Protein AF-A0A957X6B8-F1 (afdb_monomer_lite)

pLDDT: mean 87.84, std 12.79, range [28.84, 98.69]

Foldseek 3Di:
DPPPQAAADPVRCCCLCQQQVFDSVLCSQFRKHKDAQDDVQLVVVVVLQADSCQSVQQSRGMKIKTWFQFLVRPGTFIKIFGPQFDKDFPPVAADPVRGGDIDTCRMDGHPPDWQGKGWRPVLSVVQAPLQAAEEEEEDDSLQSSVVSQVHNYIYQPVHLQSQWGADPVRDIDGDPSNVSGDQADPPPLHGREYEYFYKLCCVPDPVSLVSLLVVLVVSVVVSHNYWYAHDFADPVNHIDGNSNCVSVVHHPVVSVVSTPQAPSRQVSNQHPPGDRPPDDLVNLVVVCVVVVWDWAAEPPPRFIDIPNHGDDPVNLVVSCVVCVSSRNNVSVVSVVSSSVVRVVRYDYVVVVVVVPDDDPPDDVVVVVVVVVD

Sequence (373 aa):
MQKSEPALTDRHLQMLRDESAITSEVIAARGYHSLHVGNGTIEALTNLGFDHKQALGVARGDVLVIPICPPDGSSSAIMMRPDIPRKLEKKGKMLADGTFAQQVLKYEQPKGAANRLDVNPQCRADLADPAVDLWITEGIKKGDALVSAGLCTVALPGGVYGYLGANGKGASTVTADLDYIAWKSKTDGTRRRVFIVFDSDVMTKEPVKQALRRLSAILTNRGAYVVPVVLPSTPYGGKQGVDDFLAAGGTVVQLQQLAATSELSLTVLAGPAGNTRRLKTEDYIQTLAGMGYTFRMNDLDDTVECNGEPLTDATVARIKSHLRDHGIDTVNIAEDAWTAYASVNRYHPIRDYLRYLAWDGENHLGRLLGFFE

Secondary structure (DSSP, 8-state):
---PPP---HHHHHHHHTTT---HHHHHHHT-EEEPSSHHHHHHHHHTT--HHHHHHHTTS-EEEEEE--TT-PSPEEEEEESS-EEEEEEEEE-TTSPEEEEEESSB--TTPPP--EE-GGGTGGGG-TTS-EEEEESHHHHHHHHHTT--EEEETTGGGTTEEE-TTS-EEE-GGGGGS--B-TTT-PBPEEEEEE-GGGGT-HHHHHHHHHHHHHHHHTT-EEEEEEPPPPTTS----HHHHHHTT--HHHHHHTBT-SHHHHHHHH-SS----PPPHHHHHHHHHHTT--EEEETTT--EEETTEE--HHHHHHHHHHHHHTT---HHHHHHHHHHHHHHSEE-HHHHHHHHSPP-S--HHHHHHTT--

Structure (mmCIF, N/CA/C/O backbone):
data_AF-A0A957X6B8-F1
#
_entry.id   AF-A0A957X6B8-F1
#
loop_
_atom_site.group_PDB
_atom_site.id
_atom_site.type_symbol
_atom_site.label_atom_id
_atom_site.label_alt_id
_atom_site.label_comp_id
_atom_site.label_asym_id
_atom_site.label_entity_id
_atom_site.label_seq_id
_atom_site.pdbx_PDB_ins_code
_atom_site.Cartn_x
_atom_site.Cartn_y
_atom_site.Cartn_z
_atom_site.occupancy
_atom_site.B_iso_or_equiv
_atom_site.auth_seq_id
_atom_site.auth_comp_id
_atom_site.auth_asym_id
_atom_site.auth_atom_id
_atom_site.pdbx_PDB_model_num
ATOM 1 N N . MET A 1 1 ? -15.019 -16.331 -25.717 1.00 34.91 1 MET A N 1
ATOM 2 C CA . MET A 1 1 ? -13.610 -16.210 -26.151 1.00 34.91 1 MET A CA 1
ATOM 3 C C . MET A 1 1 ? -12.735 -16.528 -24.952 1.00 34.91 1 MET A C 1
ATOM 5 O O . MET A 1 1 ? -12.805 -15.792 -23.977 1.00 34.91 1 MET A O 1
ATOM 9 N N . GLN A 1 2 ? -11.991 -17.636 -24.980 1.00 28.84 2 GLN A N 1
ATOM 10 C CA . GLN A 1 2 ? -10.930 -17.892 -24.001 1.00 28.84 2 GLN A CA 1
ATOM 11 C C . GLN A 1 2 ? -9.914 -16.750 -24.126 1.00 28.84 2 GLN A C 1
ATOM 13 O O . GLN A 1 2 ? -9.295 -16.602 -25.178 1.00 28.84 2 GLN A O 1
ATOM 18 N N . LYS A 1 3 ? -9.799 -15.894 -23.104 1.00 36.75 3 LYS A N 1
ATOM 19 C CA . LYS A 1 3 ? -8.653 -14.986 -22.992 1.00 36.75 3 LYS A CA 1
ATOM 20 C C . LYS A 1 3 ? -7.428 -15.889 -22.855 1.00 36.75 3 LYS A C 1
ATOM 22 O O . LYS A 1 3 ? -7.365 -16.652 -21.896 1.00 36.75 3 LYS A O 1
ATOM 27 N N . SER A 1 4 ? -6.531 -15.864 -23.839 1.00 41.88 4 SER A N 1
ATOM 28 C CA . SER A 1 4 ? -5.239 -16.546 -23.752 1.00 41.88 4 SER A CA 1
ATOM 29 C C . SER A 1 4 ? -4.560 -16.134 -22.450 1.00 41.88 4 SER A C 1
ATOM 31 O O . SER A 1 4 ? -4.547 -14.939 -22.138 1.00 41.88 4 SER A O 1
ATOM 33 N N . GLU A 1 5 ? -4.032 -17.097 -21.698 1.00 45.59 5 GLU A N 1
ATOM 34 C CA . GLU A 1 5 ? -3.235 -16.790 -20.513 1.00 45.59 5 GLU A CA 1
ATOM 35 C C . GLU A 1 5 ? -2.142 -15.774 -20.877 1.00 45.59 5 GLU A C 1
ATOM 37 O O . GLU A 1 5 ? -1.557 -15.857 -21.966 1.00 45.59 5 GLU A O 1
ATOM 42 N N . PRO A 1 6 ? -1.892 -14.773 -20.019 1.00 56.41 6 PRO A N 1
ATOM 43 C CA . PRO A 1 6 ? -0.802 -13.852 -20.258 1.00 56.41 6 PRO A CA 1
ATOM 44 C C . PRO A 1 6 ? 0.513 -14.632 -20.317 1.00 56.41 6 PRO A C 1
ATOM 46 O O . PRO A 1 6 ? 0.764 -15.474 -19.459 1.00 56.41 6 PRO A O 1
ATOM 49 N N . ALA A 1 7 ? 1.359 -14.336 -21.306 1.00 84.69 7 ALA A N 1
ATOM 50 C CA . ALA A 1 7 ? 2.683 -14.939 -21.438 1.00 84.69 7 ALA A CA 1
ATOM 51 C C . ALA A 1 7 ? 3.593 -14.463 -20.290 1.00 84.69 7 ALA A C 1
ATOM 53 O O . ALA A 1 7 ? 4.354 -13.503 -20.421 1.00 84.69 7 ALA A O 1
ATOM 54 N N . LEU A 1 8 ? 3.441 -15.072 -19.116 1.00 95.75 8 LEU A N 1
ATOM 55 C CA . LEU A 1 8 ? 4.296 -14.882 -17.956 1.00 95.75 8 LEU A CA 1
ATOM 56 C C . LEU A 1 8 ? 5.383 -15.952 -17.946 1.00 95.75 8 LEU A C 1
ATOM 58 O O . LEU A 1 8 ? 5.126 -17.107 -18.267 1.00 95.75 8 LEU A O 1
ATOM 62 N N . THR A 1 9 ? 6.596 -15.573 -17.556 1.00 95.81 9 THR A N 1
ATOM 63 C CA . THR A 1 9 ? 7.635 -16.553 -17.228 1.00 95.81 9 THR A CA 1
ATOM 64 C C . THR A 1 9 ? 7.288 -17.235 -15.908 1.00 95.81 9 THR A C 1
ATOM 66 O O . THR A 1 9 ? 6.640 -16.623 -15.053 1.00 95.81 9 THR A O 1
ATOM 69 N N . ASP A 1 10 ? 7.778 -18.457 -15.689 1.00 95.62 10 ASP A N 1
ATOM 70 C CA . ASP A 1 10 ? 7.574 -19.178 -14.422 1.00 95.62 10 ASP A CA 1
ATOM 71 C C . ASP A 1 10 ? 8.017 -18.342 -13.217 1.00 95.62 10 ASP A C 1
ATOM 73 O O . ASP A 1 10 ? 7.324 -18.259 -12.204 1.00 95.62 10 ASP A O 1
ATOM 77 N N . ARG A 1 11 ? 9.142 -17.632 -13.364 1.00 96.19 11 ARG A N 1
ATOM 78 C CA . ARG A 1 11 ? 9.670 -16.728 -12.342 1.00 96.19 11 ARG A CA 1
ATOM 79 C C . ARG A 1 11 ? 8.717 -15.573 -12.040 1.00 96.19 11 ARG A C 1
ATOM 81 O O . ARG A 1 11 ? 8.499 -15.248 -10.875 1.00 96.19 11 ARG A O 1
ATOM 88 N N . HIS A 1 12 ? 8.169 -14.916 -13.061 1.00 97.75 12 HIS A N 1
ATOM 89 C CA . HIS A 1 12 ? 7.232 -13.816 -12.846 1.00 97.75 12 HIS A CA 1
ATOM 90 C C . HIS A 1 12 ? 5.897 -14.307 -12.285 1.00 97.75 12 HIS A C 1
ATOM 92 O O . HIS A 1 12 ? 5.318 -13.629 -11.437 1.00 97.75 12 HIS A O 1
ATOM 98 N N . LEU A 1 13 ? 5.431 -15.487 -12.701 1.00 97.06 13 LEU A N 1
ATOM 99 C CA . LEU A 1 13 ? 4.23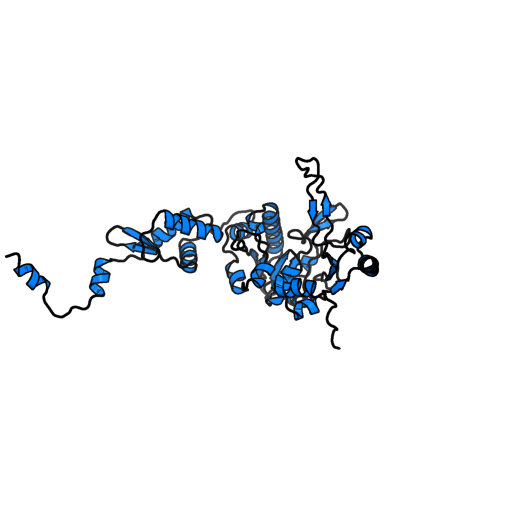2 -16.100 -12.144 1.00 97.06 13 LEU A CA 1
ATOM 100 C C . LEU A 1 13 ? 4.423 -16.443 -10.660 1.00 97.06 13 LEU A C 1
ATOM 102 O O . LEU A 1 13 ? 3.591 -16.049 -9.847 1.00 97.06 13 LEU A O 1
ATOM 106 N N . GLN A 1 14 ? 5.542 -17.073 -10.293 1.00 96.88 14 GLN A N 1
ATOM 107 C CA . GLN A 1 14 ? 5.913 -17.341 -8.899 1.00 96.88 14 GLN A CA 1
ATOM 108 C C . GLN A 1 14 ? 5.988 -16.044 -8.077 1.00 96.88 14 GLN A C 1
ATOM 110 O O . GLN A 1 14 ? 5.420 -15.952 -6.991 1.00 96.88 14 GLN A O 1
ATOM 115 N N . MET A 1 15 ? 6.619 -15.001 -8.624 1.00 96.94 15 MET A N 1
ATOM 116 C CA . MET A 1 15 ? 6.743 -13.693 -7.973 1.00 96.94 15 MET A CA 1
ATOM 117 C C . MET A 1 15 ? 5.387 -13.017 -7.701 1.00 96.94 15 MET A C 1
ATOM 119 O O . MET A 1 15 ? 5.260 -12.240 -6.750 1.00 96.94 15 MET A O 1
ATOM 123 N N . LEU A 1 16 ? 4.395 -13.213 -8.572 1.00 98.06 16 LEU A N 1
ATOM 124 C CA . LEU A 1 16 ? 3.058 -12.639 -8.407 1.00 98.06 16 LEU A CA 1
ATOM 125 C C . LEU A 1 16 ? 2.205 -13.501 -7.472 1.00 98.06 16 LEU A C 1
ATOM 127 O O . LEU A 1 16 ? 1.645 -12.984 -6.507 1.00 98.06 16 LEU A O 1
ATOM 131 N N . ARG A 1 17 ? 2.134 -14.804 -7.742 1.00 96.56 17 ARG A N 1
ATOM 132 C CA . ARG A 1 17 ? 1.230 -15.727 -7.056 1.00 96.56 17 ARG A CA 1
ATOM 133 C C . ARG A 1 17 ? 1.739 -16.125 -5.678 1.00 96.56 17 ARG A C 1
ATOM 135 O O . ARG A 1 17 ? 1.028 -15.959 -4.694 1.00 96.56 17 ARG A O 1
ATOM 142 N N . ASP A 1 18 ? 2.975 -16.604 -5.611 1.00 93.88 18 ASP A N 1
ATOM 143 C CA . ASP A 1 18 ? 3.503 -17.277 -4.424 1.00 93.88 18 ASP A CA 1
ATOM 144 C C . ASP A 1 18 ? 4.175 -16.268 -3.479 1.00 93.88 18 ASP A C 1
ATOM 146 O O . ASP A 1 18 ? 3.946 -16.289 -2.275 1.00 93.88 18 ASP A O 1
ATOM 150 N N . GLU A 1 19 ? 4.957 -15.327 -4.022 1.00 94.50 19 GLU A N 1
ATOM 151 C CA . GLU A 1 19 ? 5.662 -14.314 -3.216 1.00 94.50 19 GLU A CA 1
ATOM 152 C C . GLU A 1 19 ? 4.800 -13.094 -2.856 1.00 94.50 19 GLU A C 1
ATOM 154 O O . GLU A 1 19 ? 5.227 -12.240 -2.083 1.00 94.50 19 GLU A O 1
ATOM 159 N N . SER A 1 20 ? 3.628 -12.918 -3.469 1.00 95.69 20 SER A N 1
ATOM 160 C CA . SER A 1 20 ? 2.796 -11.723 -3.245 1.00 95.69 20 SER A CA 1
ATOM 161 C C . SER A 1 20 ? 1.308 -12.004 -3.107 1.00 95.69 20 SER A C 1
ATOM 163 O O . SER A 1 20 ? 0.527 -11.058 -3.092 1.00 95.69 20 SER A O 1
ATOM 165 N N . ALA A 1 21 ? 0.922 -13.276 -2.978 1.00 97.06 21 ALA A N 1
ATOM 166 C CA . ALA A 1 21 ? -0.457 -13.696 -2.744 1.00 97.06 21 ALA A CA 1
ATOM 167 C C . ALA A 1 21 ? -1.469 -13.146 -3.770 1.00 97.06 21 ALA A C 1
ATOM 169 O O . ALA A 1 21 ? -2.611 -12.845 -3.423 1.00 97.06 21 ALA A O 1
ATOM 170 N N . ILE A 1 22 ? -1.064 -13.000 -5.038 1.00 98.44 22 ILE A N 1
ATOM 171 C CA . ILE A 1 22 ? -1.956 -12.526 -6.100 1.00 98.44 22 ILE A CA 1
ATOM 172 C C . ILE A 1 22 ? -2.598 -13.725 -6.804 1.00 98.44 22 ILE A C 1
ATOM 174 O O . ILE A 1 22 ? -1.916 -14.574 -7.375 1.00 98.44 22 ILE A O 1
ATOM 178 N N . THR A 1 23 ? -3.925 -13.785 -6.787 1.00 97.94 23 THR A N 1
ATOM 179 C CA . THR A 1 23 ? -4.706 -14.846 -7.441 1.00 97.94 23 THR A CA 1
ATOM 180 C C . THR A 1 23 ? -4.584 -14.791 -8.964 1.00 97.94 23 THR A C 1
ATOM 182 O O . THR A 1 23 ? -4.390 -13.726 -9.558 1.00 97.94 23 THR A O 1
ATOM 185 N N . SER A 1 24 ? -4.737 -15.941 -9.624 1.00 96.69 24 SER A N 1
ATOM 186 C CA . SER A 1 24 ? -4.676 -16.041 -11.087 1.00 96.69 24 SER A CA 1
ATOM 187 C C . SER A 1 24 ? -5.717 -15.153 -11.776 1.00 96.69 24 SER A C 1
ATOM 189 O O . SER A 1 24 ? -5.440 -14.563 -12.820 1.00 96.69 24 SER A O 1
ATOM 191 N N . GLU A 1 25 ? -6.897 -15.003 -11.174 1.00 96.94 25 GLU A N 1
ATOM 192 C CA . GLU A 1 25 ? -7.984 -14.162 -11.668 1.00 96.94 25 GLU A CA 1
ATOM 193 C C . GLU A 1 25 ? -7.583 -12.685 -11.681 1.00 96.94 25 GLU A C 1
ATOM 195 O O . GLU A 1 25 ? -7.815 -11.993 -12.674 1.00 96.94 25 GLU A O 1
ATOM 200 N N . VAL A 1 26 ? -6.942 -12.206 -10.610 1.00 98.00 26 VAL A N 1
ATOM 201 C CA . VAL A 1 26 ? -6.445 -10.827 -10.502 1.00 98.00 26 VAL A CA 1
ATOM 202 C C . VAL A 1 26 ? -5.283 -10.588 -11.464 1.00 98.00 26 VAL A C 1
ATOM 204 O O . VAL A 1 26 ? -5.259 -9.557 -12.146 1.00 98.00 26 VAL A O 1
ATOM 207 N N . ILE A 1 27 ? -4.365 -11.556 -11.589 1.00 97.50 27 ILE A N 1
ATOM 208 C CA . ILE A 1 27 ? -3.248 -11.501 -12.544 1.00 97.50 27 ILE A CA 1
ATOM 209 C C . ILE A 1 27 ? -3.779 -11.350 -13.978 1.00 97.50 27 ILE A C 1
ATOM 211 O O . ILE A 1 27 ? -3.361 -10.448 -14.716 1.00 97.50 27 ILE A O 1
ATOM 215 N N . ALA A 1 28 ? -4.729 -12.206 -14.362 1.00 95.19 28 ALA A N 1
ATOM 216 C CA . ALA A 1 28 ? -5.334 -12.207 -15.689 1.00 95.19 28 ALA A CA 1
ATOM 217 C C . ALA A 1 28 ? -6.191 -10.958 -15.943 1.00 95.19 28 ALA A C 1
ATOM 219 O O . ALA A 1 28 ? -6.175 -10.415 -17.050 1.00 95.19 28 ALA A O 1
ATOM 220 N N . ALA A 1 29 ? -6.928 -10.480 -14.935 1.00 94.81 29 ALA A N 1
ATOM 221 C CA . ALA A 1 29 ? -7.745 -9.276 -15.047 1.00 94.81 29 ALA A CA 1
ATOM 222 C C . ALA A 1 29 ? -6.895 -8.026 -15.303 1.00 94.81 29 ALA A C 1
ATOM 224 O O . ALA A 1 29 ? -7.284 -7.196 -16.126 1.00 94.81 29 ALA A O 1
ATOM 225 N N . ARG A 1 30 ? -5.732 -7.908 -14.648 1.00 94.75 30 ARG A N 1
ATOM 226 C CA . ARG A 1 30 ? -4.806 -6.789 -14.862 1.00 94.75 30 ARG A CA 1
ATOM 227 C C . ARG A 1 30 ? -4.083 -6.853 -16.205 1.00 94.75 30 ARG A C 1
ATOM 229 O O . ARG A 1 30 ? -3.831 -5.810 -16.803 1.00 94.75 30 ARG A O 1
ATOM 236 N N . GLY A 1 31 ? -3.727 -8.051 -16.666 1.00 94.81 31 GLY A N 1
ATOM 237 C CA . GLY A 1 31 ? -2.948 -8.230 -17.894 1.00 94.81 31 GLY A CA 1
ATOM 238 C C . GLY A 1 31 ? -1.435 -8.089 -17.692 1.00 94.81 31 GLY A C 1
ATOM 239 O O . GLY A 1 31 ? -0.737 -7.559 -18.562 1.00 94.81 31 GLY A O 1
ATOM 240 N N . TYR A 1 32 ? -0.920 -8.554 -16.549 1.00 96.31 32 TYR A N 1
ATOM 241 C CA . TYR A 1 32 ? 0.522 -8.756 -16.374 1.00 96.31 32 TYR A CA 1
ATOM 242 C C . TYR A 1 32 ? 1.080 -9.624 -17.498 1.00 96.31 32 TYR A C 1
ATOM 244 O O . TYR A 1 32 ? 0.471 -10.628 -17.837 1.00 96.31 32 TYR A O 1
ATOM 252 N N . HIS A 1 33 ? 2.245 -9.294 -18.044 1.00 96.19 33 HIS A N 1
ATOM 253 C CA . HIS A 1 33 ? 2.913 -10.145 -19.032 1.00 96.19 33 HIS A CA 1
ATOM 254 C C . HIS A 1 33 ? 4.427 -9.965 -18.978 1.00 96.19 33 HIS A C 1
ATOM 256 O O . HIS A 1 33 ? 4.929 -8.984 -18.430 1.00 96.19 33 HIS A O 1
ATOM 262 N N . SER A 1 34 ? 5.163 -10.926 -19.528 1.00 96.88 34 SER A N 1
ATOM 263 C CA . SER A 1 34 ? 6.623 -10.885 -19.598 1.00 96.88 34 SER A CA 1
ATOM 264 C C . SER A 1 34 ? 7.090 -10.523 -20.997 1.00 96.88 34 SER A C 1
ATOM 266 O O . SER A 1 34 ? 6.543 -10.994 -21.991 1.00 96.88 34 SER A O 1
ATOM 268 N N . LEU A 1 35 ? 8.150 -9.728 -21.068 1.00 95.81 35 LEU A N 1
ATOM 269 C CA . LEU A 1 35 ? 8.993 -9.623 -22.250 1.00 95.81 35 LEU A CA 1
ATOM 270 C C . LEU A 1 35 ? 10.246 -10.461 -22.004 1.00 95.81 35 LEU A C 1
ATOM 272 O O . LEU A 1 35 ? 10.941 -10.241 -21.010 1.00 95.81 35 LEU A O 1
ATOM 276 N N . HIS A 1 36 ? 10.514 -11.422 -22.884 1.00 93.00 36 HIS A N 1
ATOM 277 C CA . HIS A 1 36 ? 11.693 -12.277 -22.780 1.00 93.00 36 HIS A CA 1
ATOM 278 C C . HIS A 1 36 ? 12.962 -11.549 -23.219 1.00 93.00 36 HIS A C 1
ATOM 280 O O . HIS A 1 36 ? 12.950 -10.753 -24.159 1.00 93.00 36 HIS A O 1
ATOM 286 N N . VAL A 1 37 ? 14.083 -11.854 -22.574 1.00 89.81 37 VAL A N 1
ATOM 287 C CA . VAL A 1 37 ? 15.404 -11.354 -22.955 1.00 89.81 37 VAL A CA 1
ATOM 288 C C . VAL A 1 37 ? 15.669 -11.564 -24.454 1.00 89.81 37 VAL A C 1
ATOM 290 O O . VAL A 1 37 ? 15.467 -12.648 -25.000 1.00 89.81 37 VAL A O 1
ATOM 293 N N . GLY A 1 38 ? 16.119 -10.510 -25.140 1.00 78.25 38 GLY A N 1
ATOM 294 C CA . GLY A 1 38 ? 16.405 -10.555 -26.575 1.00 78.25 38 GLY A CA 1
ATOM 295 C C . GLY A 1 38 ? 16.151 -9.235 -27.299 1.00 78.25 38 GLY A C 1
ATOM 296 O O . GLY A 1 38 ? 15.641 -8.269 -26.729 1.00 78.25 38 GLY A O 1
ATOM 297 N N . ASN A 1 39 ? 16.496 -9.201 -28.589 1.00 66.00 39 ASN A N 1
ATOM 298 C CA . ASN A 1 39 ? 16.471 -7.978 -29.401 1.00 66.00 39 ASN A CA 1
ATOM 299 C C . ASN A 1 39 ? 15.072 -7.340 -29.503 1.00 66.00 39 ASN A C 1
ATOM 301 O O . ASN A 1 39 ? 14.966 -6.116 -29.518 1.00 66.00 39 ASN A O 1
ATOM 305 N N . GLY A 1 40 ? 14.004 -8.147 -29.492 1.00 87.31 40 GLY A N 1
ATOM 306 C CA . GLY A 1 40 ? 12.623 -7.650 -29.539 1.00 87.31 40 GLY A CA 1
ATOM 307 C C . GLY A 1 40 ? 12.179 -6.888 -28.284 1.00 87.31 40 GLY A C 1
ATOM 308 O O . GLY A 1 40 ? 11.242 -6.099 -28.353 1.00 87.31 40 GLY A O 1
ATOM 309 N N . THR A 1 41 ? 12.864 -7.053 -27.145 1.00 92.38 41 THR A N 1
ATOM 310 C CA . THR A 1 41 ? 12.478 -6.390 -25.886 1.00 92.38 41 THR A CA 1
ATOM 311 C C . THR A 1 41 ? 12.724 -4.887 -25.915 1.00 92.38 41 THR A C 1
ATOM 313 O O . THR A 1 41 ? 11.932 -4.127 -25.359 1.00 92.38 41 THR A O 1
ATOM 316 N N . ILE A 1 42 ? 13.776 -4.426 -26.598 1.00 95.06 42 ILE A N 1
ATOM 317 C CA . ILE A 1 42 ? 14.054 -2.986 -26.712 1.00 95.06 42 ILE A CA 1
ATOM 318 C C . ILE A 1 42 ? 12.950 -2.294 -27.517 1.00 95.06 42 ILE A C 1
ATOM 320 O O . ILE A 1 42 ? 12.435 -1.256 -27.098 1.00 95.06 42 ILE A O 1
ATOM 324 N N . GLU A 1 43 ? 12.575 -2.886 -28.651 1.00 95.12 43 GLU A N 1
ATOM 325 C CA . GLU A 1 43 ? 11.499 -2.395 -29.511 1.00 95.12 43 GLU A CA 1
ATOM 326 C C . GLU A 1 43 ? 10.149 -2.436 -28.786 1.00 95.12 43 GLU A C 1
ATOM 328 O O . GLU A 1 43 ? 9.452 -1.425 -28.739 1.00 95.12 43 GLU A O 1
ATOM 333 N N . ALA A 1 44 ? 9.819 -3.553 -28.129 1.00 95.06 44 ALA A N 1
ATOM 334 C CA . ALA A 1 44 ? 8.584 -3.691 -27.360 1.00 95.06 44 ALA A CA 1
ATOM 335 C C . ALA A 1 44 ? 8.464 -2.630 -26.253 1.00 95.06 44 ALA A C 1
ATOM 337 O O . ALA A 1 44 ? 7.433 -1.969 -26.143 1.00 95.06 44 ALA A O 1
ATOM 338 N N . LEU A 1 45 ? 9.523 -2.399 -25.469 1.00 95.62 45 LEU A N 1
ATOM 339 C CA . LEU A 1 45 ? 9.524 -1.359 -24.435 1.00 95.62 45 LEU A CA 1
ATOM 340 C C . LEU A 1 45 ? 9.438 0.053 -25.031 1.00 95.62 45 LEU A C 1
ATOM 342 O O . LEU A 1 45 ? 8.761 0.914 -24.473 1.00 95.62 45 LEU A O 1
ATOM 346 N N . THR A 1 46 ? 10.074 0.292 -26.178 1.00 95.06 46 THR A N 1
ATOM 347 C CA . THR A 1 46 ? 9.998 1.587 -26.868 1.00 95.06 46 THR A CA 1
ATOM 348 C C . THR A 1 46 ? 8.582 1.854 -27.390 1.00 95.06 46 THR A C 1
ATOM 350 O O . THR A 1 46 ? 8.064 2.955 -27.214 1.00 95.06 46 THR A O 1
ATOM 353 N N . ASN A 1 47 ? 7.903 0.835 -27.930 1.00 94.50 47 ASN A N 1
ATOM 354 C CA . ASN A 1 47 ? 6.495 0.909 -28.341 1.00 94.50 47 ASN A CA 1
ATOM 355 C C . ASN A 1 47 ? 5.545 1.137 -27.152 1.00 94.50 47 ASN A C 1
ATOM 357 O O . ASN A 1 47 ? 4.492 1.749 -27.309 1.00 94.50 47 ASN A O 1
ATOM 361 N N . LEU A 1 48 ? 5.939 0.702 -25.951 1.00 94.19 48 LEU A N 1
ATOM 362 C CA . LEU A 1 48 ? 5.251 0.993 -24.687 1.00 94.19 48 LEU A CA 1
ATOM 363 C C . LEU A 1 48 ? 5.594 2.384 -24.107 1.00 94.19 48 LEU A C 1
ATOM 365 O O . LEU A 1 48 ? 5.111 2.742 -23.033 1.00 94.19 48 LEU A O 1
ATOM 369 N N . GLY A 1 49 ? 6.413 3.179 -24.801 1.00 95.12 49 GLY A N 1
ATOM 370 C CA . GLY A 1 49 ? 6.737 4.563 -24.448 1.00 95.12 49 GLY A CA 1
ATOM 371 C C . GLY A 1 49 ? 7.975 4.743 -23.567 1.00 95.12 49 GLY A C 1
ATOM 372 O O . GLY A 1 49 ? 8.298 5.876 -23.207 1.00 95.12 49 GLY A O 1
ATOM 373 N N . PHE A 1 50 ? 8.694 3.674 -23.214 1.00 96.19 50 PHE A N 1
ATOM 374 C CA . PHE A 1 50 ? 9.968 3.805 -22.505 1.00 96.19 50 PHE A CA 1
ATOM 375 C C . PHE A 1 50 ? 11.034 4.413 -23.419 1.00 96.19 50 PHE A C 1
ATOM 377 O O . PHE A 1 50 ? 11.122 4.077 -24.599 1.00 96.19 50 PHE A O 1
ATOM 384 N N . ASP A 1 51 ? 11.888 5.287 -22.876 1.00 95.38 51 ASP A N 1
ATOM 385 C CA . ASP A 1 51 ? 12.996 5.810 -23.674 1.00 95.38 51 ASP A CA 1
ATOM 386 C C . ASP A 1 51 ? 14.027 4.705 -23.984 1.00 95.38 51 ASP A C 1
ATOM 388 O O . ASP A 1 51 ? 14.164 3.717 -23.254 1.00 95.38 51 ASP A O 1
ATOM 392 N N . HIS A 1 52 ? 14.798 4.880 -25.061 1.00 94.62 52 HIS A N 1
ATOM 393 C CA . HIS A 1 52 ? 15.779 3.882 -25.500 1.00 94.62 52 HIS A CA 1
ATOM 394 C C . HIS A 1 52 ? 16.796 3.515 -24.401 1.00 94.62 52 HIS A C 1
ATOM 396 O O . HIS A 1 52 ? 17.262 2.380 -24.330 1.00 94.62 52 HIS A O 1
ATOM 402 N N . LYS A 1 53 ? 17.141 4.447 -23.500 1.00 94.25 53 LYS A N 1
ATOM 403 C CA . LYS A 1 53 ? 18.086 4.202 -22.398 1.00 94.25 53 LYS A CA 1
ATOM 404 C C . LYS A 1 53 ? 17.451 3.375 -21.274 1.00 94.25 53 LYS A C 1
ATOM 406 O O . LYS A 1 53 ? 18.159 2.620 -20.601 1.00 94.25 53 LYS A O 1
ATOM 411 N N . GLN A 1 54 ? 16.153 3.532 -21.024 1.00 95.38 54 GLN A N 1
ATOM 412 C CA . GLN A 1 54 ? 15.383 2.659 -20.142 1.00 95.38 54 GLN A CA 1
ATOM 413 C C . GLN A 1 54 ? 15.339 1.251 -20.729 1.00 95.38 54 GLN A C 1
ATOM 415 O O . GLN A 1 54 ? 15.806 0.326 -20.068 1.00 95.38 54 GLN A O 1
ATOM 420 N N . ALA A 1 55 ? 14.896 1.123 -21.983 1.00 95.19 55 ALA A N 1
ATOM 421 C CA . ALA A 1 55 ? 14.739 -0.151 -22.676 1.00 95.19 55 ALA A CA 1
ATOM 422 C C . ALA A 1 55 ? 16.061 -0.936 -22.786 1.00 95.19 55 ALA A C 1
ATOM 424 O O . ALA A 1 55 ? 16.166 -2.062 -22.296 1.00 95.19 55 ALA A O 1
ATOM 425 N N . LEU A 1 56 ? 17.117 -0.314 -23.323 1.00 94.38 56 LEU A N 1
ATOM 426 C CA . LEU A 1 56 ? 18.445 -0.929 -23.441 1.00 94.38 56 LEU A CA 1
ATOM 427 C C . LEU A 1 56 ? 19.008 -1.354 -22.078 1.00 94.38 56 LEU A C 1
ATOM 429 O O . LEU A 1 56 ? 19.643 -2.398 -21.950 1.00 94.38 56 LEU A O 1
ATOM 433 N N . GLY A 1 57 ? 18.782 -0.545 -21.040 1.00 93.94 57 GLY A N 1
ATOM 434 C CA . GLY A 1 57 ? 19.348 -0.787 -19.718 1.00 93.94 57 GLY A CA 1
ATOM 435 C C . GLY A 1 57 ? 18.764 -2.000 -18.991 1.00 93.94 57 GLY A C 1
ATOM 436 O O . GLY A 1 57 ? 19.386 -2.450 -18.024 1.00 93.94 57 GLY A O 1
ATOM 437 N N . VAL A 1 58 ? 17.613 -2.515 -19.437 1.00 94.69 58 VAL A N 1
ATOM 438 C CA . VAL A 1 58 ? 16.918 -3.657 -18.824 1.00 94.69 58 VAL A CA 1
ATOM 439 C C . VAL A 1 58 ? 16.847 -4.897 -19.714 1.00 94.69 58 VAL A C 1
ATOM 441 O O . VAL A 1 58 ? 16.685 -5.988 -19.181 1.00 94.69 58 VAL A O 1
ATOM 444 N N . ALA A 1 59 ? 17.064 -4.768 -21.027 1.00 91.69 59 ALA A N 1
ATOM 445 C CA . ALA A 1 59 ? 16.924 -5.844 -22.020 1.00 91.69 59 ALA A CA 1
ATOM 446 C C . ALA A 1 59 ? 17.924 -7.019 -21.895 1.00 91.69 59 ALA A C 1
ATOM 448 O O . ALA A 1 59 ? 17.983 -7.877 -22.769 1.00 91.69 59 ALA A O 1
ATOM 449 N N . ARG A 1 60 ? 18.718 -7.068 -20.817 1.00 92.75 60 ARG A N 1
ATOM 450 C CA . ARG A 1 60 ? 19.643 -8.165 -20.474 1.00 92.75 60 ARG A CA 1
ATOM 451 C C . ARG A 1 60 ? 19.001 -9.279 -19.635 1.00 92.75 60 ARG A C 1
ATOM 453 O O . ARG A 1 60 ? 19.681 -10.233 -19.277 1.00 92.75 60 ARG A O 1
ATOM 460 N N . GLY A 1 61 ? 17.735 -9.126 -19.270 1.00 94.44 61 GLY A N 1
ATOM 461 C CA . GLY A 1 61 ? 16.934 -10.131 -18.584 1.00 94.44 61 GLY A CA 1
ATOM 462 C C . GLY A 1 61 ? 15.462 -9.938 -18.920 1.00 94.44 61 GLY A C 1
ATOM 463 O O . GLY A 1 61 ? 15.105 -8.965 -19.591 1.00 94.44 61 GLY A O 1
ATOM 464 N N . ASP A 1 62 ? 14.629 -10.855 -18.446 1.00 96.75 62 ASP A N 1
ATOM 465 C CA . ASP A 1 62 ? 13.190 -10.764 -18.652 1.00 96.75 62 ASP A CA 1
ATOM 466 C C . ASP A 1 62 ? 12.617 -9.540 -17.925 1.00 96.75 62 ASP A C 1
ATOM 468 O O . ASP A 1 62 ? 13.144 -9.066 -16.910 1.00 96.75 62 ASP A O 1
ATOM 472 N N . VAL A 1 63 ? 11.538 -8.989 -18.473 1.00 97.62 63 VAL A N 1
ATOM 473 C CA . VAL A 1 63 ? 10.895 -7.787 -17.943 1.00 97.62 63 VAL A CA 1
ATOM 474 C C . VAL A 1 63 ? 9.426 -8.063 -17.697 1.00 97.62 63 VAL A C 1
ATOM 476 O O . VAL A 1 63 ? 8.677 -8.328 -18.633 1.00 97.62 63 VAL A O 1
ATOM 479 N N . LEU A 1 64 ? 9.002 -7.965 -16.439 1.00 98.00 64 LEU A N 1
ATOM 480 C CA . LEU A 1 64 ? 7.588 -7.966 -16.096 1.00 98.00 64 LEU A CA 1
ATOM 481 C C . LEU A 1 64 ? 6.991 -6.609 -16.462 1.00 98.00 64 LEU A C 1
ATOM 483 O O . LEU A 1 64 ? 7.410 -5.569 -15.945 1.00 98.00 64 LEU A O 1
ATOM 487 N N . VAL A 1 65 ? 5.992 -6.625 -17.332 1.00 97.38 65 VAL A N 1
ATOM 488 C CA . VAL A 1 65 ? 5.218 -5.458 -17.736 1.00 97.38 65 VAL A CA 1
ATOM 489 C C . VAL A 1 65 ? 3.907 -5.441 -16.959 1.00 97.38 65 VAL A C 1
ATOM 491 O O . VAL A 1 65 ? 3.191 -6.439 -16.867 1.00 97.38 65 VAL A O 1
ATOM 494 N N . ILE A 1 66 ? 3.618 -4.286 -16.366 1.00 97.19 66 ILE A N 1
ATOM 495 C CA . ILE A 1 66 ? 2.524 -4.075 -15.427 1.00 97.19 66 ILE A CA 1
ATOM 496 C C . ILE A 1 66 ? 1.661 -2.921 -15.947 1.00 97.19 66 ILE A C 1
ATOM 498 O O . ILE A 1 66 ? 2.082 -1.760 -15.867 1.00 97.19 66 ILE A O 1
ATOM 502 N N . PRO A 1 67 ? 0.457 -3.210 -16.467 1.00 95.88 67 PRO A N 1
ATOM 503 C CA . PRO A 1 67 ? -0.526 -2.181 -16.766 1.00 95.88 67 PRO A CA 1
ATOM 504 C C . PRO A 1 67 ? -0.928 -1.422 -15.501 1.00 95.88 67 PRO A C 1
ATOM 506 O O . PRO A 1 67 ? -1.346 -2.015 -14.503 1.00 95.88 67 PRO A O 1
ATOM 509 N N . ILE A 1 68 ? -0.798 -0.100 -15.561 1.00 96.00 68 ILE A N 1
ATOM 510 C CA . ILE A 1 68 ? -1.413 0.833 -14.623 1.00 96.00 68 ILE A CA 1
ATOM 511 C C . ILE A 1 68 ? -2.819 1.091 -15.149 1.00 96.00 68 ILE A C 1
ATOM 513 O O . ILE A 1 68 ? -2.989 1.456 -16.310 1.00 96.00 68 ILE A O 1
ATOM 517 N N . CYS A 1 69 ? -3.832 0.896 -14.324 1.00 95.44 69 CYS A N 1
ATOM 518 C CA . CYS A 1 69 ? -5.232 1.050 -14.686 1.00 95.44 69 CYS A CA 1
ATOM 519 C C . CYS A 1 69 ? -5.803 2.248 -13.925 1.00 95.44 69 CYS A C 1
ATOM 521 O O . CYS A 1 69 ? -6.231 2.089 -12.783 1.00 95.44 69 CYS A O 1
ATOM 523 N N . PRO A 1 70 ? -5.825 3.453 -14.521 1.00 95.12 70 PRO A N 1
ATOM 524 C CA . PRO A 1 70 ? -6.337 4.614 -13.818 1.00 95.12 70 PRO A CA 1
ATOM 525 C C . PRO A 1 70 ? -7.842 4.489 -13.519 1.00 95.12 70 PRO A C 1
ATOM 527 O O . PRO A 1 70 ? -8.563 3.751 -14.213 1.00 95.12 70 PRO A O 1
ATOM 530 N N . PRO A 1 71 ? -8.335 5.197 -12.486 1.00 95.12 71 PRO A N 1
ATOM 531 C CA . PRO A 1 71 ? -9.727 5.094 -12.053 1.00 95.12 71 PRO A CA 1
ATOM 532 C C . PRO A 1 71 ? -10.716 5.658 -13.082 1.00 95.12 71 PRO A C 1
ATOM 534 O O . PRO A 1 71 ? -11.851 5.198 -13.147 1.00 95.12 71 PRO A O 1
ATOM 537 N N . ASP A 1 72 ? -10.275 6.586 -13.934 1.00 92.38 72 ASP A N 1
ATOM 538 C CA . ASP A 1 72 ? -11.076 7.177 -15.014 1.00 92.38 72 ASP A CA 1
ATOM 539 C C . ASP A 1 72 ? -11.292 6.247 -16.222 1.00 92.38 72 ASP A C 1
ATOM 541 O O . ASP A 1 72 ? -12.027 6.589 -17.146 1.00 92.38 72 ASP A O 1
ATOM 545 N N . GLY A 1 73 ? -10.647 5.075 -16.238 1.00 87.25 73 GLY A N 1
ATOM 546 C CA . GLY A 1 73 ? -10.725 4.125 -17.346 1.00 87.25 73 GLY A CA 1
ATOM 547 C C . GLY A 1 73 ? -9.949 4.536 -18.602 1.00 87.25 73 GLY A C 1
ATOM 548 O O . GLY A 1 73 ? -10.058 3.844 -19.614 1.00 87.25 73 GLY A O 1
ATOM 549 N N . SER A 1 74 ? -9.162 5.618 -18.550 1.00 87.50 74 SER A N 1
ATOM 550 C CA . SER A 1 74 ? -8.256 6.015 -19.634 1.00 87.50 74 SER A CA 1
ATOM 551 C C . SER A 1 74 ? -7.216 4.929 -19.933 1.00 87.50 74 SER A C 1
ATOM 553 O O . SER A 1 74 ? -6.978 4.028 -19.120 1.00 87.50 74 SER A O 1
ATOM 555 N N . SER A 1 75 ? -6.609 5.002 -21.126 1.00 75.94 75 SER A N 1
ATOM 556 C CA . SER A 1 75 ? -5.586 4.053 -21.573 1.00 75.94 75 SER A CA 1
ATOM 557 C C . SER A 1 75 ? -4.537 3.819 -20.494 1.00 75.94 75 SER A C 1
ATOM 559 O O . SER A 1 75 ? -4.045 4.763 -19.870 1.00 75.94 75 SER A O 1
ATOM 561 N N . SER A 1 76 ? -4.183 2.552 -20.300 1.00 71.81 76 SER A N 1
ATOM 562 C CA . SER A 1 76 ? -3.246 2.165 -19.260 1.00 71.81 76 SER A CA 1
ATOM 563 C C . SER A 1 76 ? -1.894 2.849 -19.439 1.00 71.81 76 SER A C 1
ATOM 565 O O . SER A 1 76 ? -1.214 2.643 -20.444 1.00 71.81 76 SER A O 1
ATOM 567 N N . ALA A 1 77 ? -1.478 3.623 -18.432 1.00 84.19 77 ALA A N 1
ATOM 568 C CA . ALA A 1 77 ? -0.058 3.894 -18.245 1.00 84.19 77 ALA A CA 1
ATOM 569 C C . ALA A 1 77 ? 0.658 2.562 -17.958 1.00 84.19 77 ALA A C 1
ATOM 571 O O . ALA A 1 77 ? 0.022 1.558 -17.634 1.00 84.19 77 ALA A O 1
ATOM 572 N N . ILE A 1 78 ? 1.979 2.521 -18.093 1.00 94.31 78 ILE A N 1
ATOM 573 C CA . ILE A 1 78 ? 2.723 1.269 -17.966 1.00 94.31 78 ILE A CA 1
ATOM 574 C C . ILE A 1 78 ? 3.848 1.407 -16.949 1.00 94.31 78 ILE A C 1
ATOM 576 O O . ILE A 1 78 ? 4.487 2.453 -16.828 1.00 94.31 78 ILE A O 1
ATOM 580 N N . MET A 1 79 ? 4.102 0.326 -16.222 1.00 96.56 79 MET A N 1
ATOM 581 C CA . MET A 1 79 ? 5.257 0.175 -15.354 1.00 96.56 79 MET A CA 1
ATOM 582 C C . MET A 1 79 ? 5.981 -1.118 -15.709 1.00 96.56 79 MET A C 1
ATOM 584 O O . MET A 1 79 ? 5.354 -2.131 -16.003 1.00 96.56 79 MET A O 1
ATOM 588 N N . MET A 1 80 ? 7.305 -1.094 -15.659 1.00 96.75 80 MET A N 1
ATOM 589 C CA . MET A 1 80 ? 8.134 -2.278 -15.825 1.00 96.75 80 MET A CA 1
ATOM 590 C C . MET A 1 80 ? 8.827 -2.648 -14.517 1.00 96.75 80 MET A C 1
ATOM 592 O O . MET A 1 80 ? 9.218 -1.776 -13.734 1.00 96.75 80 MET A O 1
ATOM 596 N N . ARG A 1 81 ? 9.017 -3.949 -14.311 1.00 97.62 81 ARG A N 1
ATOM 597 C CA . ARG A 1 81 ? 9.878 -4.541 -13.288 1.00 97.62 81 ARG A CA 1
ATOM 598 C C . ARG A 1 81 ? 10.825 -5.531 -13.973 1.00 97.62 81 ARG A C 1
ATOM 600 O O . ARG A 1 81 ? 10.429 -6.662 -14.236 1.00 97.62 81 ARG A O 1
ATOM 607 N N . PRO A 1 82 ? 12.057 -5.122 -14.289 1.00 97.00 82 PRO A N 1
ATOM 608 C CA . PRO A 1 82 ? 13.037 -6.013 -14.896 1.00 97.00 82 PRO A CA 1
ATOM 609 C C . PRO A 1 82 ? 13.656 -6.973 -13.876 1.00 97.00 82 PRO A C 1
ATOM 611 O O . PRO A 1 82 ? 13.936 -6.584 -12.738 1.00 97.00 82 PRO A O 1
ATOM 614 N N . ASP A 1 83 ? 13.978 -8.185 -14.317 1.00 96.75 83 ASP A N 1
ATOM 615 C CA . ASP A 1 83 ? 14.725 -9.168 -13.527 1.00 96.75 83 ASP A CA 1
ATOM 616 C C . ASP A 1 83 ? 16.134 -8.690 -13.172 1.00 96.75 83 ASP A C 1
ATOM 618 O O . ASP A 1 83 ? 16.673 -9.034 -12.116 1.00 96.75 83 ASP A O 1
ATOM 622 N N . ILE A 1 84 ? 16.727 -7.860 -14.039 1.00 96.06 84 ILE A N 1
ATOM 623 C CA . ILE A 1 84 ? 18.026 -7.228 -13.801 1.00 96.06 84 ILE A CA 1
ATOM 624 C C . ILE A 1 84 ? 17.879 -5.699 -13.828 1.00 96.06 84 ILE A C 1
ATOM 626 O O . ILE A 1 84 ? 18.188 -5.060 -14.839 1.00 96.06 84 ILE A O 1
ATOM 630 N N . PRO A 1 85 ? 17.461 -5.079 -12.708 1.00 96.19 85 PRO A N 1
ATOM 631 C CA . PRO A 1 85 ? 17.212 -3.645 -12.621 1.00 96.19 85 PRO A CA 1
ATOM 632 C C . PRO A 1 85 ? 18.402 -2.765 -12.972 1.00 96.19 85 PRO A C 1
ATOM 634 O O . PRO A 1 85 ? 19.563 -3.105 -12.721 1.00 96.19 85 PRO A O 1
ATOM 637 N N . ARG A 1 86 ? 18.105 -1.572 -13.491 1.00 94.62 86 ARG A N 1
ATOM 638 C CA . ARG A 1 86 ? 19.107 -0.515 -13.631 1.00 94.62 86 ARG A CA 1
ATOM 639 C C . ARG A 1 86 ? 19.522 -0.002 -12.254 1.00 94.62 86 ARG A C 1
ATOM 641 O O . ARG A 1 86 ? 18.752 -0.030 -11.290 1.00 94.62 86 ARG A O 1
ATOM 648 N N . LYS A 1 87 ? 20.757 0.486 -12.175 1.00 94.00 87 LYS A N 1
ATOM 649 C CA . LYS A 1 87 ? 21.316 1.137 -10.989 1.00 94.00 87 LYS A CA 1
ATOM 650 C C . LYS A 1 87 ? 21.675 2.574 -11.349 1.00 94.00 87 LYS A C 1
ATOM 652 O O . LYS A 1 87 ? 22.217 2.807 -12.427 1.00 94.00 87 LYS A O 1
ATOM 657 N N . LEU A 1 88 ? 21.334 3.519 -10.479 1.00 90.31 88 LEU A N 1
ATOM 658 C CA . LEU A 1 88 ? 21.683 4.931 -10.624 1.00 90.31 88 LEU A CA 1
ATOM 659 C C . LEU A 1 88 ? 22.499 5.412 -9.429 1.00 90.31 88 LEU A C 1
ATOM 661 O O . LEU A 1 88 ? 22.189 5.088 -8.286 1.00 90.31 88 LEU A O 1
ATOM 665 N N . GLU A 1 89 ? 23.480 6.265 -9.689 1.00 91.19 89 GLU A N 1
ATOM 666 C CA . GLU A 1 89 ? 24.228 6.959 -8.645 1.00 91.19 89 GLU A CA 1
ATOM 667 C C . GLU A 1 89 ? 23.368 8.004 -7.931 1.00 91.19 89 GLU A C 1
ATOM 669 O O . GLU A 1 89 ? 22.782 8.897 -8.551 1.00 91.19 89 GLU A O 1
ATOM 674 N N . LYS A 1 90 ? 23.356 7.957 -6.599 1.00 87.88 90 LYS A N 1
ATOM 675 C CA . LYS A 1 90 ? 22.837 9.034 -5.758 1.00 87.88 90 LYS A CA 1
ATOM 676 C C . LYS A 1 90 ? 23.920 10.091 -5.589 1.00 87.88 90 LYS A C 1
ATOM 678 O O . LYS A 1 90 ? 24.641 10.090 -4.595 1.00 87.88 90 LYS A O 1
ATOM 683 N N . LYS A 1 91 ? 23.986 11.033 -6.532 1.00 79.19 91 LYS A N 1
ATOM 684 C CA . LYS A 1 91 ? 24.986 12.121 -6.567 1.00 79.19 91 LYS A CA 1
ATOM 685 C C . LYS A 1 91 ? 25.068 12.986 -5.292 1.00 79.19 91 LYS A C 1
ATOM 687 O O . LYS A 1 91 ? 26.042 13.698 -5.111 1.00 79.19 91 LYS A O 1
ATOM 692 N N . GLY A 1 92 ? 24.077 12.914 -4.399 1.00 80.19 92 GLY A N 1
ATOM 693 C CA . GLY A 1 92 ? 24.081 13.586 -3.090 1.00 80.19 92 GLY A CA 1
ATOM 694 C C . GLY A 1 92 ? 24.577 12.737 -1.910 1.00 80.19 92 GLY A C 1
ATOM 695 O O . GLY A 1 92 ? 24.496 13.191 -0.775 1.00 80.19 92 GLY A O 1
ATOM 696 N N . LYS A 1 93 ? 25.031 11.497 -2.135 1.00 85.50 93 LYS A N 1
ATOM 697 C CA . LYS A 1 93 ? 25.506 10.595 -1.076 1.00 85.50 93 LYS A CA 1
ATOM 698 C C . LYS A 1 93 ? 26.803 9.907 -1.503 1.00 85.50 93 LYS A C 1
ATOM 700 O O . LYS A 1 93 ? 26.783 8.764 -1.960 1.00 85.50 93 LYS A O 1
ATOM 705 N N . MET A 1 94 ? 27.908 10.636 -1.371 1.00 89.19 94 MET A N 1
ATOM 706 C CA . MET A 1 94 ? 29.257 10.105 -1.572 1.00 89.19 94 MET A CA 1
ATOM 707 C C . MET A 1 94 ? 29.640 9.191 -0.400 1.00 89.19 94 MET A C 1
ATOM 709 O O . MET A 1 94 ? 29.296 9.466 0.751 1.00 89.19 94 MET A O 1
ATOM 713 N N . LEU A 1 95 ? 30.290 8.077 -0.709 1.00 90.75 95 LEU A N 1
ATOM 714 C CA . LEU A 1 95 ? 30.807 7.093 0.232 1.00 90.75 95 LEU A CA 1
ATOM 715 C C . LEU A 1 95 ? 32.268 7.413 0.575 1.00 90.75 95 LEU A C 1
ATOM 717 O O . LEU A 1 95 ? 32.911 8.239 -0.073 1.00 90.75 95 LEU A O 1
ATOM 721 N N . ALA A 1 96 ? 32.793 6.756 1.610 1.00 90.19 96 ALA A N 1
ATOM 722 C CA . ALA A 1 96 ? 34.152 6.992 2.102 1.00 90.19 96 ALA A CA 1
ATOM 723 C C . ALA A 1 96 ? 35.248 6.666 1.068 1.00 90.19 96 ALA A C 1
ATOM 725 O O . ALA A 1 96 ? 36.334 7.228 1.134 1.00 90.19 96 ALA A O 1
ATOM 726 N N . ASP A 1 97 ? 34.954 5.793 0.103 1.00 91.88 97 ASP A N 1
ATOM 727 C CA . ASP A 1 97 ? 35.852 5.395 -0.987 1.00 91.88 97 ASP A CA 1
ATOM 728 C C . ASP A 1 97 ? 35.801 6.339 -2.208 1.00 91.88 97 ASP A C 1
ATOM 730 O O . ASP A 1 97 ? 36.407 6.055 -3.239 1.00 91.88 97 ASP A O 1
ATOM 734 N N . GLY A 1 98 ? 35.070 7.456 -2.114 1.00 88.12 98 GLY A N 1
ATOM 735 C CA . GLY A 1 98 ? 34.901 8.422 -3.202 1.00 88.12 98 GLY A CA 1
ATOM 736 C C . GLY A 1 98 ? 33.848 8.033 -4.244 1.00 88.12 98 GLY A C 1
ATOM 737 O O . GLY A 1 98 ? 33.611 8.799 -5.178 1.00 88.12 98 GLY A O 1
ATOM 738 N N . THR A 1 99 ? 33.177 6.887 -4.096 1.00 88.38 99 THR A N 1
ATOM 739 C CA . THR A 1 99 ? 32.076 6.478 -4.981 1.00 88.38 99 THR A CA 1
ATOM 740 C C . THR A 1 99 ? 30.727 7.029 -4.508 1.00 88.38 99 THR A C 1
ATOM 742 O O . THR A 1 99 ? 30.575 7.467 -3.369 1.00 88.38 99 THR A O 1
ATOM 745 N N . PHE A 1 100 ? 29.704 7.025 -5.369 1.00 89.56 100 PHE A N 1
ATOM 746 C CA . PHE A 1 100 ? 28.343 7.401 -4.973 1.00 89.56 100 PHE A CA 1
ATOM 747 C C . PHE A 1 100 ? 27.510 6.179 -4.596 1.00 89.56 100 PHE A C 1
ATOM 749 O O . PHE A 1 100 ? 27.516 5.155 -5.287 1.00 89.56 100 PHE A O 1
ATOM 756 N N . ALA A 1 101 ? 26.706 6.320 -3.539 1.00 89.44 101 ALA A N 1
ATOM 757 C CA . ALA A 1 101 ? 25.736 5.303 -3.159 1.00 89.44 101 ALA A CA 1
ATOM 758 C C . ALA A 1 101 ? 24.801 4.985 -4.338 1.00 89.44 101 ALA A C 1
ATOM 760 O O . ALA A 1 101 ? 24.260 5.884 -4.980 1.00 89.44 101 ALA A O 1
ATOM 761 N N . GLN A 1 102 ? 24.573 3.702 -4.606 1.00 91.75 102 GLN A N 1
ATOM 762 C CA . GLN A 1 102 ? 23.744 3.260 -5.728 1.00 91.75 102 GLN A CA 1
ATOM 763 C C . GLN A 1 102 ? 22.269 3.129 -5.324 1.00 91.75 102 GLN A C 1
ATOM 765 O O . GLN A 1 102 ? 21.934 2.700 -4.219 1.00 91.75 102 GLN A O 1
ATOM 770 N N . GLN A 1 103 ? 21.367 3.460 -6.244 1.00 91.50 103 GLN A N 1
ATOM 771 C CA . GLN A 1 103 ? 19.935 3.202 -6.161 1.00 91.50 103 GLN A CA 1
ATOM 772 C C . GLN A 1 103 ? 19.541 2.156 -7.195 1.00 91.50 103 GLN A C 1
ATOM 774 O O . GLN A 1 103 ? 19.716 2.366 -8.391 1.00 91.50 103 GLN A O 1
ATOM 779 N N . VAL A 1 104 ? 18.954 1.054 -6.738 1.00 93.75 104 VAL A N 1
ATOM 780 C CA . VAL A 1 104 ? 18.379 0.029 -7.615 1.00 93.75 104 VAL A CA 1
ATOM 781 C C . VAL A 1 104 ? 16.965 0.450 -8.018 1.00 93.75 104 VAL A C 1
ATOM 783 O O . VAL A 1 104 ? 16.107 0.641 -7.155 1.00 93.75 104 VAL A O 1
ATOM 786 N N . LEU A 1 105 ? 16.709 0.577 -9.319 1.00 94.12 105 LEU A N 1
ATOM 787 C CA . LEU A 1 105 ? 15.396 0.926 -9.865 1.00 94.12 105 LEU A CA 1
ATOM 788 C C . LEU A 1 105 ? 14.563 -0.333 -10.110 1.00 94.12 105 LEU A C 1
ATOM 790 O O . LEU A 1 105 ? 14.449 -0.812 -11.232 1.00 94.12 105 LEU A O 1
ATOM 794 N N . LYS A 1 106 ? 14.002 -0.899 -9.036 1.00 94.81 106 LYS A N 1
ATOM 795 C CA . LYS A 1 106 ? 13.190 -2.128 -9.119 1.00 94.81 106 LYS A CA 1
ATOM 796 C C . LYS A 1 106 ? 11.927 -1.967 -9.975 1.00 94.81 106 LYS A C 1
ATOM 798 O O . LYS A 1 106 ? 11.451 -2.954 -10.516 1.00 94.81 106 LYS A O 1
ATOM 803 N N . TYR A 1 107 ? 11.379 -0.759 -10.041 1.00 96.00 107 TYR A N 1
ATOM 804 C CA . TYR A 1 107 ? 10.210 -0.418 -10.841 1.00 96.00 107 TYR A CA 1
ATOM 805 C C . TYR A 1 107 ? 10.482 0.875 -11.593 1.00 96.00 107 TYR A C 1
ATOM 807 O O . TYR A 1 107 ? 11.083 1.797 -11.033 1.00 96.00 107 TYR A O 1
ATOM 815 N N . GLU A 1 108 ? 10.023 0.947 -12.836 1.00 95.44 108 GLU A N 1
ATOM 816 C CA . GLU A 1 108 ? 10.182 2.124 -13.680 1.00 95.44 108 GLU A CA 1
ATOM 817 C C . GLU A 1 108 ? 8.932 2.369 -14.520 1.00 95.44 108 GLU A C 1
ATOM 819 O O . GLU A 1 108 ? 8.327 1.433 -15.030 1.00 95.44 108 GLU A O 1
ATOM 824 N N . GLN A 1 109 ? 8.576 3.636 -14.703 1.00 95.38 109 GLN A N 1
ATOM 825 C CA . GLN A 1 109 ? 7.587 4.080 -15.687 1.00 95.38 109 GLN A CA 1
ATOM 826 C C . GLN A 1 109 ? 8.312 4.796 -16.835 1.00 95.38 109 GLN A C 1
ATOM 828 O O . GLN A 1 109 ? 9.473 5.193 -16.653 1.00 95.38 109 GLN A O 1
ATOM 833 N N . PRO A 1 110 ? 7.667 4.989 -17.998 1.00 95.06 110 PRO A N 1
ATOM 834 C CA . PRO A 1 110 ? 8.189 5.848 -19.049 1.00 95.06 110 PRO A CA 1
ATOM 835 C C . PRO A 1 110 ? 8.683 7.186 -18.502 1.00 95.06 110 PRO A C 1
ATOM 837 O O . PRO A 1 110 ? 8.045 7.814 -17.651 1.00 95.06 110 PRO A O 1
ATOM 840 N N . LYS A 1 111 ? 9.852 7.631 -18.962 1.00 92.25 111 LYS A N 1
ATOM 841 C CA . LYS A 1 111 ? 10.429 8.899 -18.517 1.00 92.25 111 LYS A CA 1
ATOM 842 C C . LYS A 1 111 ? 9.455 10.054 -18.778 1.00 92.25 111 LYS A C 1
ATOM 844 O O . LYS A 1 111 ? 9.049 10.293 -19.907 1.00 92.25 111 LYS A O 1
ATOM 849 N N . GLY A 1 112 ? 9.142 10.808 -17.724 1.00 88.25 112 GLY A N 1
ATOM 850 C CA . GLY A 1 112 ? 8.217 11.942 -17.795 1.00 88.25 112 GLY A CA 1
ATOM 851 C C . GLY A 1 112 ? 6.740 11.563 -17.668 1.00 88.25 112 GLY A C 1
ATOM 852 O O . GLY A 1 112 ? 5.902 12.460 -17.714 1.00 88.25 112 GLY A O 1
ATOM 853 N N . ALA A 1 113 ? 6.414 10.280 -17.469 1.00 89.94 113 ALA A N 1
ATOM 854 C CA . ALA A 1 113 ? 5.057 9.866 -17.140 1.00 89.94 113 ALA A CA 1
ATOM 855 C C . ALA A 1 113 ? 4.562 10.589 -15.879 1.00 89.94 113 ALA A C 1
ATOM 857 O O . ALA A 1 113 ? 5.271 10.693 -14.874 1.00 89.94 113 ALA A O 1
ATOM 858 N N . ALA A 1 114 ? 3.334 11.101 -15.947 1.00 88.69 114 ALA A N 1
ATOM 859 C CA . ALA A 1 114 ? 2.663 11.661 -14.788 1.00 88.69 114 ALA A CA 1
ATOM 860 C C . ALA A 1 114 ? 2.248 10.536 -13.835 1.00 88.69 114 ALA A C 1
ATOM 862 O O . ALA A 1 114 ? 1.829 9.463 -14.271 1.00 88.69 114 ALA A O 1
ATOM 863 N N . ASN A 1 115 ? 2.307 10.805 -12.532 1.00 90.88 115 ASN A N 1
ATOM 864 C CA . ASN A 1 115 ? 1.771 9.879 -11.546 1.00 90.88 115 ASN A CA 1
ATOM 865 C C . ASN A 1 115 ? 0.261 9.719 -11.747 1.00 90.88 115 ASN A C 1
ATOM 867 O O . ASN A 1 115 ? -0.480 10.705 -11.758 1.00 90.88 115 ASN A O 1
ATOM 871 N N . ARG A 1 116 ? -0.173 8.466 -11.867 1.00 94.12 116 ARG A N 1
ATOM 872 C CA . ARG A 1 116 ? -1.578 8.063 -11.867 1.00 94.12 116 ARG A CA 1
ATOM 873 C C . ARG A 1 116 ? -1.845 7.175 -10.663 1.00 94.12 116 ARG A C 1
ATOM 875 O O . ARG A 1 116 ? -0.956 6.428 -10.249 1.00 94.12 116 ARG A O 1
ATOM 882 N N . LEU A 1 117 ? -3.054 7.253 -10.118 1.00 96.50 117 LEU A N 1
ATOM 883 C CA . LEU A 1 117 ? -3.552 6.203 -9.233 1.00 96.50 117 LEU A CA 1
ATOM 884 C C . LEU A 1 117 ? -3.779 4.936 -10.050 1.00 96.50 117 LEU A C 1
ATOM 886 O O . LEU A 1 117 ? -4.028 4.996 -11.254 1.00 96.50 117 LEU A O 1
ATOM 890 N N . ASP A 1 118 ? -3.704 3.796 -9.384 1.00 97.31 118 ASP A N 1
ATOM 891 C CA . ASP A 1 118 ? -3.944 2.502 -10.001 1.00 97.31 118 ASP A CA 1
ATOM 892 C C . ASP A 1 118 ? -5.098 1.788 -9.305 1.00 97.31 118 ASP A C 1
ATOM 894 O O . ASP A 1 118 ? -5.138 1.725 -8.080 1.00 97.31 118 ASP A O 1
ATOM 898 N N . VAL A 1 119 ? -6.029 1.249 -10.084 1.00 97.00 119 VAL A N 1
ATOM 899 C CA . VAL A 1 119 ? -7.157 0.457 -9.597 1.00 97.00 119 VAL A CA 1
ATOM 900 C C . VAL A 1 119 ? -7.288 -0.760 -10.489 1.00 97.00 119 VAL A C 1
ATOM 902 O O . VAL A 1 119 ? -7.508 -0.624 -11.695 1.00 97.00 119 VAL A O 1
ATOM 905 N N . ASN A 1 120 ? -7.166 -1.954 -9.903 1.00 96.69 120 ASN A N 1
ATOM 906 C CA . ASN A 1 120 ? -7.362 -3.189 -10.653 1.00 96.69 120 ASN A CA 1
ATOM 907 C C . ASN A 1 120 ? -8.729 -3.147 -11.365 1.00 96.69 120 ASN A C 1
ATOM 909 O O . ASN A 1 120 ? -9.705 -2.704 -10.750 1.00 96.69 120 ASN A O 1
ATOM 913 N N . PRO A 1 121 ? -8.844 -3.612 -12.624 1.00 95.31 121 PRO A N 1
ATOM 914 C CA . PRO A 1 121 ? -10.117 -3.615 -13.340 1.00 95.31 121 PRO A CA 1
ATOM 915 C C . PRO A 1 121 ? -11.288 -4.225 -12.559 1.00 95.31 121 PRO A C 1
ATOM 917 O O . PRO A 1 121 ? -12.417 -3.773 -12.734 1.00 95.31 121 PRO A O 1
ATOM 920 N N . GLN A 1 122 ? -11.025 -5.191 -11.672 1.00 95.69 122 GLN A N 1
ATOM 921 C CA . GLN A 1 122 ? -12.042 -5.799 -10.810 1.00 95.69 122 GLN A CA 1
ATOM 922 C C . GLN A 1 122 ? -12.646 -4.829 -9.779 1.00 95.69 122 GLN A C 1
ATOM 924 O O . GLN A 1 122 ? -13.815 -4.966 -9.451 1.00 95.69 122 GLN A O 1
ATOM 929 N N . CYS A 1 123 ? -11.903 -3.819 -9.314 1.00 96.56 123 CYS A N 1
ATOM 930 C CA . CYS A 1 123 ? -12.366 -2.871 -8.291 1.00 96.56 123 CYS A CA 1
ATOM 931 C C . CYS A 1 123 ? -12.968 -1.582 -8.863 1.00 96.56 123 CYS A C 1
ATOM 933 O O . CYS A 1 123 ? -13.441 -0.737 -8.106 1.00 96.56 123 CYS A O 1
ATOM 935 N N . ARG A 1 124 ? -12.919 -1.375 -10.187 1.00 94.50 124 ARG A N 1
ATOM 936 C CA . ARG A 1 124 ? -13.279 -0.081 -10.790 1.00 94.50 124 ARG A CA 1
ATOM 937 C C . ARG A 1 124 ? -14.736 0.309 -10.529 1.00 94.50 124 ARG A C 1
ATOM 939 O O . ARG A 1 124 ? -15.004 1.482 -10.286 1.00 94.50 124 ARG A O 1
ATOM 946 N N . ALA A 1 125 ? -15.660 -0.650 -10.577 1.00 95.19 125 ALA A N 1
ATOM 947 C CA . ALA A 1 125 ? -17.078 -0.388 -10.328 1.00 95.19 125 ALA A CA 1
ATOM 948 C C . ALA A 1 125 ? -17.330 0.076 -8.880 1.00 95.19 125 ALA A C 1
ATOM 950 O O . ALA A 1 125 ? -18.068 1.034 -8.654 1.00 95.19 125 ALA A O 1
ATOM 951 N N . ASP A 1 126 ? -16.628 -0.527 -7.920 1.00 97.38 126 ASP A N 1
ATOM 952 C CA . ASP A 1 126 ? -16.762 -0.249 -6.486 1.00 97.38 126 ASP A CA 1
ATOM 953 C C . ASP A 1 126 ? -16.231 1.138 -6.083 1.00 97.38 126 ASP A C 1
ATOM 955 O O . ASP A 1 126 ? -16.484 1.623 -4.978 1.00 97.38 126 ASP A O 1
ATOM 959 N N . LEU A 1 127 ? -15.493 1.831 -6.960 1.00 97.56 127 LEU A N 1
ATOM 960 C CA . LEU A 1 127 ? -15.055 3.205 -6.690 1.00 97.56 127 LEU A CA 1
ATOM 961 C C . LEU A 1 127 ? -16.238 4.168 -6.554 1.00 97.56 127 LEU A C 1
ATOM 963 O O . LEU A 1 127 ? -16.138 5.139 -5.799 1.00 97.56 127 LEU A O 1
ATOM 967 N N . ALA A 1 128 ? -17.340 3.897 -7.259 1.00 96.38 128 ALA A N 1
ATOM 968 C CA . ALA A 1 128 ? -18.542 4.724 -7.250 1.00 96.38 128 ALA A CA 1
ATOM 969 C C . ALA A 1 128 ? -19.432 4.493 -6.017 1.00 96.38 128 ALA A C 1
ATOM 971 O O . ALA A 1 128 ? -20.278 5.341 -5.729 1.00 96.38 128 ALA A O 1
ATOM 972 N N . ASP A 1 129 ? -19.235 3.391 -5.287 1.00 96.94 129 ASP A N 1
ATOM 973 C CA . ASP A 1 129 ? -20.028 3.042 -4.110 1.00 96.94 129 ASP A CA 1
ATOM 974 C C . ASP A 1 129 ? -19.285 3.399 -2.804 1.00 96.94 129 ASP A C 1
ATOM 976 O O . ASP A 1 129 ? -18.301 2.748 -2.440 1.00 96.94 129 ASP A O 1
ATOM 980 N N . PRO A 1 130 ? -19.728 4.434 -2.063 1.00 95.75 130 PRO A N 1
ATOM 981 C CA . PRO A 1 130 ? -19.120 4.808 -0.793 1.00 95.75 130 PRO A CA 1
ATOM 982 C C . PRO A 1 130 ? -19.454 3.861 0.371 1.00 95.75 130 PRO A C 1
ATOM 984 O O . PRO A 1 130 ? -18.887 4.044 1.448 1.00 95.75 130 PRO A O 1
ATOM 987 N N . ALA A 1 131 ? -20.350 2.882 0.191 1.00 94.19 131 ALA A N 1
ATOM 988 C CA . ALA A 1 131 ? -20.622 1.844 1.186 1.00 94.19 131 ALA A CA 1
ATOM 989 C C . ALA A 1 131 ? -19.572 0.720 1.173 1.00 94.19 131 ALA A C 1
ATOM 991 O O . ALA A 1 131 ? -19.413 0.020 2.173 1.00 94.19 131 ALA A O 1
ATOM 992 N N . VAL A 1 132 ? -18.831 0.566 0.071 1.00 97.19 132 VAL A N 1
ATOM 993 C CA . VAL A 1 132 ? -17.729 -0.395 -0.034 1.00 97.19 132 VAL A CA 1
ATOM 994 C C . VAL A 1 132 ? -16.466 0.216 0.567 1.00 97.19 132 VAL A C 1
ATOM 996 O O . VAL A 1 132 ? -15.986 1.258 0.110 1.00 97.19 132 VAL A O 1
ATOM 999 N N . ASP A 1 133 ? -15.894 -0.439 1.576 1.00 97.38 133 ASP A N 1
ATOM 1000 C CA . ASP A 1 133 ? -14.622 -0.018 2.171 1.00 97.38 133 ASP A CA 1
ATOM 1001 C C . ASP A 1 133 ? -13.523 0.068 1.106 1.00 97.38 133 ASP A C 1
ATOM 1003 O O . ASP A 1 133 ? -13.377 -0.828 0.275 1.00 97.38 133 ASP A O 1
ATOM 1007 N N . LEU A 1 134 ? -12.733 1.141 1.141 1.00 98.62 134 LEU A N 1
ATOM 1008 C CA . LEU A 1 134 ? -11.605 1.322 0.230 1.00 98.62 134 LEU A CA 1
ATOM 1009 C C . LEU A 1 134 ? -10.290 1.071 0.951 1.00 98.62 134 LEU A C 1
ATOM 1011 O O . LEU A 1 134 ? -10.083 1.578 2.050 1.00 98.62 134 LEU A O 1
ATOM 1015 N N . TRP A 1 135 ? -9.369 0.381 0.296 1.00 98.62 135 TRP A N 1
ATOM 1016 C CA . TRP A 1 135 ? -8.000 0.206 0.759 1.00 98.62 135 TRP A CA 1
ATOM 1017 C C . TRP A 1 135 ? -7.035 0.986 -0.128 1.00 98.62 135 TRP A C 1
ATOM 1019 O O . TRP A 1 135 ? -7.199 1.047 -1.346 1.00 98.62 135 TRP A O 1
ATOM 1029 N N . ILE A 1 136 ? -6.025 1.606 0.478 1.00 98.69 136 ILE A N 1
ATOM 1030 C CA . ILE A 1 136 ? -4.967 2.331 -0.221 1.00 98.69 136 ILE A CA 1
ATOM 1031 C C . ILE A 1 136 ? -3.611 1.820 0.247 1.00 98.69 136 ILE A C 1
ATOM 1033 O O . ILE A 1 136 ? -3.336 1.788 1.445 1.00 98.69 136 ILE A O 1
ATOM 1037 N N . THR A 1 137 ? -2.747 1.474 -0.703 1.00 98.06 137 THR A N 1
ATOM 1038 C CA . THR A 1 137 ? -1.371 1.025 -0.445 1.00 98.06 137 THR A CA 1
ATOM 1039 C C . THR A 1 137 ? -0.417 1.543 -1.523 1.00 98.06 137 THR A C 1
ATOM 1041 O O . THR A 1 137 ? -0.846 2.029 -2.572 1.00 98.06 137 THR A O 1
ATOM 1044 N N . GLU A 1 138 ? 0.890 1.485 -1.298 1.00 94.62 138 GLU A N 1
ATOM 1045 C CA . GLU A 1 138 ? 1.893 1.742 -2.326 1.00 94.62 138 GLU A CA 1
ATOM 1046 C C . GLU A 1 138 ? 2.121 0.531 -3.229 1.00 94.62 138 GLU A C 1
ATOM 1048 O O . GLU A 1 138 ? 2.120 -0.608 -2.789 1.00 94.62 138 GLU A O 1
ATOM 1053 N N . GLY A 1 139 ? 2.431 0.779 -4.500 1.00 94.94 139 GLY A N 1
ATOM 1054 C CA . GLY A 1 139 ? 2.834 -0.273 -5.429 1.00 94.94 139 GLY A CA 1
ATOM 1055 C C . GLY A 1 139 ? 1.696 -1.202 -5.874 1.00 94.94 139 GLY A C 1
ATOM 1056 O O . GLY A 1 139 ? 0.805 -1.590 -5.128 1.00 94.94 139 GLY A O 1
ATOM 1057 N N . ILE A 1 140 ? 1.749 -1.598 -7.143 1.00 97.44 140 ILE A N 1
ATOM 1058 C CA . ILE A 1 140 ? 0.637 -2.311 -7.788 1.00 97.44 140 ILE A CA 1
ATOM 1059 C C . ILE A 1 140 ? 0.483 -3.745 -7.272 1.00 97.44 140 ILE A C 1
ATOM 1061 O O . ILE A 1 140 ? -0.633 -4.175 -7.021 1.00 97.44 140 ILE A O 1
ATOM 1065 N N . LYS A 1 141 ? 1.590 -4.466 -7.032 1.00 97.62 141 LYS A N 1
ATOM 1066 C CA . LYS A 1 141 ? 1.542 -5.846 -6.509 1.00 97.62 141 LYS A CA 1
ATOM 1067 C C . LYS A 1 141 ? 0.836 -5.938 -5.150 1.00 97.62 141 LYS A C 1
ATOM 1069 O O . LYS A 1 141 ? 0.060 -6.853 -4.929 1.00 97.62 141 LYS A O 1
ATOM 1074 N N . LYS A 1 142 ? 1.084 -4.969 -4.266 1.00 98.06 142 LYS A N 1
ATOM 1075 C CA . LYS A 1 142 ? 0.425 -4.853 -2.955 1.00 98.06 142 LYS A CA 1
ATOM 1076 C C . LYS A 1 142 ? -1.058 -4.563 -3.103 1.00 98.06 142 LYS A C 1
ATOM 1078 O O . LYS A 1 142 ? -1.872 -5.184 -2.430 1.00 98.06 142 LYS A O 1
ATOM 1083 N N . GLY A 1 143 ? -1.394 -3.657 -4.025 1.00 98.31 143 GLY A N 1
ATOM 1084 C CA . GLY A 1 143 ? -2.777 -3.398 -4.400 1.00 98.31 143 GLY A CA 1
ATOM 1085 C C . GLY A 1 143 ? -3.485 -4.676 -4.835 1.00 98.31 143 GLY A C 1
ATOM 1086 O O . GLY A 1 143 ? -4.513 -5.032 -4.279 1.00 98.31 143 GLY A O 1
ATOM 1087 N N . ASP A 1 144 ? -2.891 -5.415 -5.765 1.00 98.62 144 ASP A N 1
ATOM 1088 C CA . ASP A 1 144 ? -3.457 -6.657 -6.291 1.00 98.62 144 ASP A CA 1
ATOM 1089 C C . ASP A 1 144 ? -3.502 -7.812 -5.281 1.00 98.62 144 ASP A C 1
ATOM 1091 O O . ASP A 1 144 ? -4.385 -8.665 -5.379 1.00 98.62 144 ASP A O 1
ATOM 1095 N N . ALA A 1 145 ? -2.607 -7.837 -4.291 1.00 98.69 145 ALA A N 1
ATOM 1096 C CA . ALA A 1 145 ? -2.695 -8.767 -3.165 1.00 98.69 145 ALA A CA 1
ATOM 1097 C C . ALA A 1 145 ? -3.960 -8.499 -2.328 1.00 98.69 145 ALA A C 1
ATOM 1099 O O . ALA A 1 145 ? -4.700 -9.421 -1.994 1.00 98.69 145 ALA A O 1
ATOM 1100 N N . LEU A 1 146 ? -4.271 -7.225 -2.060 1.00 98.69 146 LEU A N 1
ATOM 1101 C CA . LEU A 1 146 ? -5.509 -6.834 -1.377 1.00 98.69 146 LEU A CA 1
ATOM 1102 C C . LEU A 1 146 ? -6.755 -7.123 -2.229 1.00 98.69 146 LEU A C 1
ATOM 1104 O O . LEU A 1 146 ? -7.742 -7.634 -1.703 1.00 98.69 146 LEU A O 1
ATOM 1108 N N . VAL A 1 147 ? -6.702 -6.877 -3.544 1.00 98.62 147 VAL A N 1
ATOM 1109 C CA . VAL A 1 147 ? -7.794 -7.258 -4.463 1.00 98.62 147 VAL A CA 1
ATOM 1110 C C . VAL A 1 147 ? -8.016 -8.769 -4.451 1.00 98.62 147 VAL A C 1
ATOM 1112 O O . VAL A 1 147 ? -9.155 -9.222 -4.383 1.00 98.62 147 VAL A O 1
ATOM 1115 N N . SER A 1 148 ? -6.937 -9.554 -4.428 1.00 98.62 148 SER A N 1
ATOM 1116 C CA . SER A 1 148 ? -6.999 -11.017 -4.309 1.00 98.62 148 SER A CA 1
ATOM 1117 C C . SER A 1 148 ? -7.617 -11.479 -2.988 1.00 98.62 148 SER A C 1
ATOM 1119 O O . SER A 1 148 ? -8.247 -12.530 -2.943 1.00 98.62 148 SER A O 1
ATOM 1121 N N . ALA A 1 149 ? -7.498 -10.671 -1.933 1.00 98.06 149 ALA A N 1
ATOM 1122 C CA . ALA A 1 149 ? -8.168 -10.878 -0.653 1.00 98.06 149 ALA A CA 1
ATOM 1123 C C . ALA A 1 149 ? -9.626 -10.360 -0.621 1.00 98.06 149 ALA A C 1
ATOM 1125 O O . ALA A 1 149 ? -10.253 -10.361 0.438 1.00 98.06 149 ALA A O 1
ATOM 1126 N N . GLY A 1 150 ? -10.174 -9.921 -1.761 1.00 97.69 150 GLY A N 1
ATOM 1127 C CA . GLY A 1 150 ? -11.560 -9.467 -1.900 1.00 97.69 150 GLY A CA 1
ATOM 1128 C C . GLY A 1 150 ? -11.796 -8.004 -1.520 1.00 97.69 150 GLY A C 1
ATOM 1129 O O . GLY A 1 150 ? -12.925 -7.632 -1.207 1.00 97.69 150 GLY A O 1
ATOM 1130 N N . LEU A 1 151 ? -10.751 -7.170 -1.511 1.00 98.25 151 LEU A N 1
ATOM 1131 C CA . LEU A 1 151 ? -10.831 -5.779 -1.059 1.00 98.25 151 LEU A CA 1
ATOM 1132 C C . LEU A 1 151 ? -10.785 -4.787 -2.226 1.00 98.25 151 LEU A C 1
ATOM 1134 O O . LEU A 1 151 ? -9.862 -4.813 -3.046 1.00 98.25 151 LEU A O 1
ATOM 1138 N N . CYS A 1 152 ? -11.725 -3.836 -2.255 1.00 98.50 152 CYS A N 1
ATOM 1139 C CA . CYS A 1 152 ? -11.672 -2.706 -3.183 1.00 98.50 152 CYS A CA 1
ATOM 1140 C C . CYS A 1 152 ? -10.431 -1.853 -2.886 1.00 98.50 152 CYS A C 1
ATOM 1142 O O . CYS A 1 152 ? -10.319 -1.274 -1.802 1.00 98.50 152 CYS A O 1
ATOM 1144 N N . THR A 1 153 ? -9.490 -1.785 -3.834 1.00 98.69 153 THR A N 1
ATOM 1145 C CA . THR A 1 153 ? -8.154 -1.230 -3.571 1.00 98.69 153 THR A CA 1
ATOM 1146 C C . THR A 1 153 ? -7.691 -0.233 -4.630 1.00 98.69 153 THR A C 1
ATOM 1148 O O . THR A 1 153 ? -7.818 -0.466 -5.832 1.00 98.69 153 THR A O 1
ATOM 1151 N N . VAL A 1 154 ? -7.085 0.861 -4.164 1.00 98.44 154 VAL A N 1
ATOM 1152 C CA . VAL A 1 154 ? -6.326 1.829 -4.962 1.00 98.44 154 VAL A CA 1
ATOM 1153 C C . VAL A 1 154 ? -4.845 1.714 -4.597 1.00 98.44 154 VAL A C 1
ATOM 1155 O O . VAL A 1 154 ? -4.453 1.926 -3.451 1.00 98.44 154 VAL A O 1
ATOM 1158 N N . ALA A 1 155 ? -3.993 1.423 -5.573 1.00 98.06 155 ALA A N 1
ATOM 1159 C CA . ALA A 1 155 ? -2.548 1.452 -5.404 1.00 98.06 155 ALA A CA 1
ATOM 1160 C C . ALA A 1 155 ? -1.953 2.814 -5.798 1.00 98.06 155 ALA A C 1
ATOM 1162 O O . ALA A 1 155 ? -2.475 3.536 -6.652 1.00 98.06 155 ALA A O 1
ATOM 1163 N N . LEU A 1 156 ? -0.808 3.143 -5.193 1.00 97.69 156 LEU A N 1
ATOM 1164 C CA . LEU A 1 156 ? 0.027 4.300 -5.523 1.00 97.69 156 LEU A CA 1
ATOM 1165 C C . LEU A 1 156 ? 1.324 3.832 -6.224 1.00 97.69 156 LEU A C 1
ATOM 1167 O O . LEU A 1 156 ? 2.319 3.548 -5.547 1.00 97.69 156 LEU A O 1
ATOM 1171 N N . PRO A 1 157 ? 1.369 3.737 -7.570 1.00 94.69 157 PRO A N 1
ATOM 1172 C CA . PRO A 1 157 ? 2.544 3.253 -8.308 1.00 94.69 157 PRO A CA 1
ATOM 1173 C C . PRO A 1 157 ? 3.813 4.080 -8.064 1.00 94.69 157 PRO A C 1
ATOM 1175 O O . PRO A 1 157 ? 4.912 3.534 -8.022 1.00 94.69 157 PRO A O 1
ATOM 1178 N N . GLY A 1 158 ? 3.664 5.394 -7.859 1.00 91.12 158 GLY A N 1
ATOM 1179 C CA . GLY A 1 158 ? 4.757 6.325 -7.543 1.00 91.12 158 GLY A CA 1
ATOM 1180 C C . GLY A 1 158 ? 5.283 6.235 -6.101 1.00 91.12 158 GLY A C 1
ATOM 1181 O O . GLY A 1 158 ? 5.983 7.140 -5.646 1.00 91.12 158 GLY A O 1
ATOM 1182 N N . GLY A 1 159 ? 4.928 5.181 -5.361 1.00 93.62 159 GLY A N 1
ATOM 1183 C CA . GLY A 1 159 ? 5.222 5.031 -3.938 1.00 93.62 159 GLY A CA 1
ATOM 1184 C C . GLY A 1 159 ? 4.260 5.830 -3.060 1.00 93.62 159 GLY A C 1
ATOM 1185 O O . GLY A 1 159 ? 3.213 6.287 -3.511 1.00 93.62 159 GLY A O 1
ATOM 1186 N N . VAL A 1 160 ? 4.633 6.054 -1.800 1.00 95.06 160 VAL A N 1
ATOM 1187 C CA . VAL A 1 160 ? 3.753 6.682 -0.795 1.00 95.06 160 VAL A CA 1
ATOM 1188 C C . VAL A 1 160 ? 3.330 8.117 -1.124 1.00 95.06 160 VAL A C 1
ATOM 1190 O O . VAL A 1 160 ? 2.346 8.582 -0.575 1.00 95.06 160 VAL A O 1
ATOM 1193 N N . TYR A 1 161 ? 4.018 8.808 -2.041 1.00 94.94 161 TYR A N 1
ATOM 1194 C CA . TYR A 1 161 ? 3.627 10.124 -2.575 1.00 94.94 161 TYR A CA 1
ATOM 1195 C C . TYR A 1 161 ? 3.011 10.050 -3.983 1.00 94.94 161 TYR A C 1
ATOM 1197 O O . TYR A 1 161 ? 2.837 11.080 -4.630 1.00 94.94 161 TYR A O 1
ATOM 1205 N N . GLY A 1 162 ? 2.659 8.859 -4.474 1.00 94.69 162 GLY A N 1
ATOM 1206 C CA . GLY A 1 162 ? 2.103 8.646 -5.816 1.00 94.69 162 GLY A CA 1
ATOM 1207 C C . GLY A 1 162 ? 0.761 9.344 -6.068 1.00 94.69 162 GLY A C 1
ATOM 1208 O O . GLY A 1 162 ? 0.349 9.471 -7.213 1.00 94.69 162 GLY A O 1
ATOM 1209 N N . TYR A 1 163 ? 0.109 9.860 -5.024 1.00 95.25 163 TYR A N 1
ATOM 1210 C CA . TYR A 1 163 ? -1.070 10.728 -5.124 1.00 95.25 163 TYR A CA 1
ATOM 1211 C C . TYR A 1 163 ? -0.729 12.193 -5.474 1.00 95.25 163 TYR A C 1
ATOM 1213 O O . TYR A 1 163 ? -1.625 13.035 -5.576 1.00 95.25 163 TYR A O 1
ATOM 1221 N N . LEU A 1 164 ? 0.556 12.526 -5.626 1.00 94.50 164 LEU A N 1
ATOM 1222 C CA . LEU A 1 164 ? 1.032 13.839 -6.047 1.00 94.50 164 LEU A CA 1
ATOM 1223 C C . LEU A 1 164 ? 1.585 13.786 -7.471 1.00 94.50 164 LEU A C 1
ATOM 1225 O O . LEU A 1 164 ? 2.328 12.875 -7.823 1.00 94.50 164 LEU A O 1
ATOM 1229 N N . GLY A 1 165 ? 1.289 14.810 -8.261 1.00 89.31 165 GLY A N 1
ATOM 1230 C CA . GLY A 1 165 ? 1.929 15.110 -9.538 1.00 89.31 165 GLY A CA 1
ATOM 1231 C C . GLY A 1 165 ? 2.667 16.448 -9.494 1.00 89.31 165 GLY A C 1
ATOM 1232 O O . GLY A 1 165 ? 2.751 17.103 -8.451 1.00 89.31 165 GLY A O 1
ATOM 1233 N N . ALA A 1 166 ? 3.183 16.872 -10.645 1.00 87.06 166 ALA A N 1
ATOM 1234 C CA . ALA A 1 166 ? 3.743 18.202 -10.848 1.00 87.06 166 ALA A CA 1
ATOM 1235 C C . ALA A 1 166 ? 2.879 18.970 -11.854 1.00 87.06 166 ALA A C 1
ATOM 1237 O O . ALA A 1 166 ? 2.465 18.413 -12.868 1.00 87.06 166 ALA A O 1
ATOM 1238 N N . ASN A 1 167 ? 2.606 20.247 -11.586 1.00 85.81 167 ASN A N 1
ATOM 1239 C CA . ASN A 1 167 ? 1.978 21.116 -12.579 1.00 85.81 167 ASN A CA 1
ATOM 1240 C C . ASN A 1 167 ? 2.998 21.563 -13.645 1.00 85.81 167 ASN A C 1
ATOM 1242 O O . ASN A 1 167 ? 4.198 21.323 -13.514 1.00 85.81 167 ASN A O 1
ATOM 1246 N N . GLY A 1 168 ? 2.545 22.281 -14.678 1.00 84.88 168 GLY A N 1
ATOM 1247 C CA . GLY A 1 168 ? 3.414 22.765 -15.764 1.00 84.88 168 GLY A CA 1
ATOM 1248 C C . GLY A 1 168 ? 4.543 23.720 -15.339 1.00 84.88 168 GLY A C 1
ATOM 1249 O O . GLY A 1 168 ? 5.415 24.021 -16.145 1.00 84.88 168 GLY A O 1
ATOM 1250 N N . LYS A 1 169 ? 4.551 24.188 -14.082 1.00 89.38 169 LYS A N 1
ATOM 1251 C CA . LYS A 1 169 ? 5.628 24.995 -13.481 1.00 89.38 169 LYS A CA 1
ATOM 1252 C C . LYS A 1 169 ? 6.484 24.202 -12.479 1.00 89.38 169 LYS A C 1
ATOM 1254 O O . LYS A 1 169 ? 7.298 24.792 -11.778 1.00 89.38 169 LYS A O 1
ATOM 1259 N N . GLY A 1 170 ? 6.289 22.886 -12.378 1.00 83.56 170 GLY A N 1
ATOM 1260 C CA . GLY A 1 170 ? 7.044 21.996 -11.493 1.00 83.56 170 GLY A CA 1
ATOM 1261 C C . GLY A 1 170 ? 6.577 21.967 -10.033 1.00 83.56 170 GLY A C 1
ATOM 1262 O O . GLY A 1 170 ? 7.198 21.286 -9.220 1.00 83.56 170 GLY A O 1
ATOM 1263 N N . ALA A 1 171 ? 5.493 22.663 -9.670 1.00 87.94 171 ALA A N 1
ATOM 1264 C CA . ALA A 1 171 ? 4.980 22.634 -8.301 1.00 87.94 171 ALA A CA 1
ATOM 1265 C C . ALA A 1 171 ? 4.163 21.361 -8.037 1.00 87.94 171 ALA A C 1
ATOM 1267 O O . ALA A 1 171 ? 3.394 20.912 -8.891 1.00 87.94 171 ALA A O 1
ATOM 1268 N N . SER A 1 172 ? 4.301 20.803 -6.832 1.00 90.94 172 SER A N 1
ATOM 1269 C CA . SER A 1 172 ? 3.580 19.595 -6.424 1.00 90.94 172 SER A CA 1
ATOM 1270 C C . SER A 1 172 ? 2.079 19.863 -6.278 1.00 90.94 172 SER A C 1
ATOM 1272 O O . SER A 1 172 ? 1.671 20.781 -5.567 1.00 90.94 172 SER A O 1
ATOM 1274 N N . THR A 1 173 ? 1.257 19.038 -6.921 1.00 92.75 173 THR A N 1
ATOM 1275 C CA . THR A 1 173 ? -0.212 19.116 -6.890 1.00 92.75 173 THR A CA 1
ATOM 1276 C C . THR A 1 173 ? -0.807 17.743 -6.613 1.00 92.75 173 THR A C 1
ATOM 1278 O O . THR A 1 173 ? -0.171 16.728 -6.873 1.00 92.75 173 THR A O 1
ATOM 1281 N N . VAL A 1 174 ? -2.005 17.696 -6.035 1.00 95.19 174 VAL A N 1
ATOM 1282 C CA . VAL A 1 174 ? -2.727 16.434 -5.828 1.00 95.19 174 VAL A CA 1
ATOM 1283 C C . VAL A 1 174 ? -3.292 15.966 -7.168 1.00 95.19 174 VAL A C 1
ATOM 1285 O O . VAL A 1 174 ? -3.813 16.788 -7.918 1.00 95.19 174 VAL A O 1
ATOM 1288 N N . THR A 1 175 ? -3.178 14.672 -7.470 1.00 92.88 175 THR A N 1
ATOM 1289 C CA . THR A 1 175 ? -3.720 14.107 -8.714 1.00 92.88 175 THR A CA 1
ATOM 1290 C C . THR A 1 175 ? -5.243 14.256 -8.796 1.00 92.88 175 THR A C 1
ATOM 1292 O O . THR A 1 175 ? -5.945 14.086 -7.796 1.00 92.88 175 THR A O 1
ATOM 1295 N N . ALA A 1 176 ? -5.747 14.535 -10.001 1.00 92.88 176 ALA A N 1
ATOM 1296 C CA . ALA A 1 176 ? -7.179 14.587 -10.298 1.00 92.88 176 ALA A CA 1
ATOM 1297 C C . ALA A 1 176 ? -7.843 13.199 -10.242 1.00 92.88 176 ALA A C 1
ATOM 1299 O O . ALA A 1 176 ? -9.058 13.101 -10.119 1.00 92.88 176 ALA A O 1
ATOM 1300 N N . ASP A 1 177 ? -7.056 12.118 -10.267 1.00 95.44 177 ASP A N 1
ATOM 1301 C CA . ASP A 1 177 ? -7.571 10.749 -10.168 1.00 95.44 177 ASP A CA 1
ATOM 1302 C C . ASP A 1 177 ? -8.384 10.509 -8.879 1.00 95.44 177 ASP A C 1
ATOM 1304 O O . ASP A 1 177 ? -9.292 9.681 -8.869 1.00 95.44 177 ASP A O 1
ATOM 1308 N N . LEU A 1 178 ? -8.105 11.255 -7.798 1.00 96.75 178 LEU A N 1
ATOM 1309 C CA . LEU A 1 178 ? -8.884 11.176 -6.554 1.00 96.75 178 LEU A CA 1
ATOM 1310 C C . LEU A 1 178 ? -10.337 11.640 -6.715 1.00 96.75 178 LEU A C 1
ATOM 1312 O O . LEU A 1 178 ? -11.169 11.321 -5.866 1.00 96.75 178 LEU A O 1
ATOM 1316 N N . ASP A 1 179 ? -10.653 12.395 -7.765 1.00 95.44 179 ASP A N 1
ATOM 1317 C CA . ASP A 1 179 ? -11.999 12.920 -7.989 1.00 95.44 179 ASP A CA 1
ATOM 1318 C C . ASP A 1 179 ? -12.922 11.880 -8.662 1.00 95.44 179 ASP A C 1
ATOM 1320 O O . ASP A 1 179 ? -14.134 12.077 -8.717 1.00 95.44 179 ASP A O 1
ATOM 1324 N N . TYR A 1 180 ? -12.377 10.731 -9.087 1.00 96.75 180 TYR A N 1
ATOM 1325 C CA . TYR A 1 180 ? -13.133 9.581 -9.612 1.00 96.75 180 TYR A CA 1
ATOM 1326 C C . TYR A 1 180 ? -13.608 8.605 -8.525 1.00 96.75 180 TYR A C 1
ATOM 1328 O O . TYR A 1 180 ? -14.208 7.577 -8.832 1.00 96.75 180 TYR A O 1
ATOM 1336 N N . ILE A 1 181 ? -13.336 8.903 -7.255 1.00 98.00 181 ILE A N 1
ATOM 1337 C CA . ILE A 1 181 ? -13.660 8.033 -6.124 1.00 98.00 181 ILE A CA 1
ATOM 1338 C C . ILE A 1 181 ? -14.778 8.680 -5.304 1.00 98.00 181 ILE A C 1
ATOM 1340 O O . ILE A 1 181 ? -14.682 9.838 -4.890 1.00 98.00 181 ILE A O 1
ATOM 1344 N N . ALA A 1 182 ? -15.844 7.928 -5.030 1.00 97.75 182 ALA A N 1
ATOM 1345 C CA . ALA A 1 182 ? -16.888 8.365 -4.116 1.00 97.75 182 ALA A CA 1
ATOM 1346 C C . ALA A 1 182 ? -16.371 8.289 -2.671 1.00 97.75 182 ALA A C 1
ATOM 1348 O O . ALA A 1 182 ? -16.104 7.204 -2.163 1.00 97.75 182 ALA A O 1
ATOM 1349 N N . TRP A 1 183 ? -16.224 9.439 -2.003 1.00 97.06 183 TRP A N 1
ATOM 1350 C CA . TRP A 1 183 ? -15.693 9.526 -0.629 1.00 97.06 183 TRP A CA 1
ATOM 1351 C C . TRP A 1 183 ? -16.767 9.537 0.460 1.00 97.06 183 TRP A C 1
ATOM 1353 O O . TRP A 1 183 ? -16.472 9.299 1.628 1.00 97.06 183 TRP A O 1
ATOM 1363 N N . LYS A 1 184 ? -18.011 9.843 0.096 1.00 94.25 184 LYS A N 1
ATOM 1364 C CA . LYS A 1 184 ? -19.171 9.835 0.987 1.00 94.25 184 LYS A CA 1
ATOM 1365 C C . LYS A 1 184 ? -20.449 9.673 0.180 1.00 94.25 184 LYS A C 1
ATOM 1367 O O . LYS A 1 184 ? -20.512 10.088 -0.979 1.00 94.25 184 LYS A O 1
ATOM 1372 N N . SER A 1 185 ? -21.469 9.118 0.814 1.00 91.69 185 SER A N 1
ATOM 1373 C CA . SER A 1 185 ? -22.822 9.079 0.280 1.00 91.69 185 SER A CA 1
ATOM 1374 C C . SER A 1 185 ? -23.369 10.498 0.122 1.00 91.69 185 SER A C 1
ATOM 1376 O O . SER A 1 185 ? -23.227 11.349 1.003 1.00 91.69 185 SER A O 1
ATOM 1378 N N . LYS A 1 186 ? -23.992 10.764 -1.030 1.00 90.81 186 LYS A N 1
ATOM 1379 C CA . LYS A 1 186 ? -24.698 12.028 -1.284 1.00 90.81 186 LYS A CA 1
ATOM 1380 C C . LYS A 1 186 ? -26.088 12.057 -0.645 1.00 90.81 186 LYS A C 1
ATOM 1382 O O . LYS A 1 186 ? -26.626 13.144 -0.472 1.00 90.81 186 LYS A O 1
ATOM 1387 N N . THR A 1 187 ? -26.648 10.894 -0.317 1.00 89.88 187 THR A N 1
ATOM 1388 C CA . THR A 1 187 ? -28.019 10.758 0.190 1.00 89.88 187 THR A CA 1
ATOM 1389 C C . THR A 1 187 ? -28.114 11.136 1.665 1.00 89.88 187 THR A C 1
ATOM 1391 O O . THR A 1 187 ? -28.978 11.914 2.046 1.00 89.88 187 THR A O 1
ATOM 1394 N N . ASP A 1 188 ? -27.207 10.615 2.490 1.00 90.12 188 ASP A N 1
ATOM 1395 C CA . ASP A 1 188 ? -27.215 10.762 3.954 1.00 90.12 188 ASP A CA 1
ATOM 1396 C C . ASP A 1 188 ? -25.912 11.371 4.509 1.00 90.12 188 ASP A C 1
ATOM 1398 O O . ASP A 1 188 ? -25.796 11.627 5.705 1.00 90.12 188 ASP A O 1
ATOM 1402 N N . GLY A 1 189 ? -24.921 11.633 3.650 1.00 88.31 189 GLY A N 1
ATOM 1403 C CA . GLY A 1 189 ? -23.629 12.184 4.057 1.00 88.31 189 GLY A CA 1
ATOM 1404 C C . GLY A 1 189 ? -22.688 11.173 4.718 1.00 88.31 189 GLY A C 1
ATOM 1405 O O . GLY A 1 189 ? -21.607 11.580 5.158 1.00 88.31 189 GLY A O 1
ATOM 1406 N N . THR A 1 190 ? -23.055 9.885 4.776 1.00 86.88 190 THR A N 1
ATOM 1407 C CA . THR A 1 190 ? -22.239 8.833 5.396 1.00 86.88 190 THR A CA 1
ATOM 1408 C C . THR A 1 190 ? -20.873 8.756 4.720 1.00 86.88 190 THR A C 1
ATOM 1410 O O . THR A 1 190 ? -20.766 8.656 3.496 1.00 86.88 190 THR A O 1
ATOM 1413 N N . ARG A 1 191 ? -19.806 8.846 5.518 1.00 92.75 191 ARG A N 1
ATOM 1414 C CA . ARG A 1 191 ? -18.422 8.855 5.027 1.00 92.75 191 ARG A CA 1
ATOM 1415 C C . ARG A 1 191 ? -17.986 7.447 4.635 1.00 92.75 191 ARG A C 1
ATOM 1417 O O . ARG A 1 191 ? -18.183 6.517 5.413 1.00 92.75 191 ARG A O 1
ATOM 1424 N N . ARG A 1 192 ? -17.323 7.304 3.485 1.00 96.81 192 ARG A N 1
ATOM 1425 C CA . ARG A 1 192 ? -16.678 6.046 3.089 1.00 96.81 192 ARG A CA 1
ATOM 1426 C C . ARG A 1 192 ? -15.514 5.756 4.021 1.00 96.81 192 ARG A C 1
ATOM 1428 O O . ARG A 1 192 ? -14.684 6.642 4.245 1.00 96.81 192 ARG A O 1
ATOM 1435 N N . ARG A 1 193 ? -15.422 4.529 4.531 1.00 95.50 193 ARG A N 1
ATOM 1436 C CA . ARG A 1 193 ? -14.249 4.095 5.295 1.00 95.50 193 ARG A CA 1
ATOM 1437 C C . ARG A 1 193 ? -13.096 3.806 4.341 1.00 95.50 193 ARG A C 1
ATOM 1439 O O . ARG A 1 193 ? -13.272 3.116 3.338 1.00 95.50 193 ARG A O 1
ATOM 1446 N N . VAL A 1 194 ? -11.930 4.366 4.643 1.00 97.69 194 VAL A N 1
ATOM 1447 C CA . VAL A 1 194 ? -10.732 4.254 3.809 1.00 97.69 194 VAL A CA 1
ATOM 1448 C C . VAL A 1 194 ? -9.562 3.789 4.657 1.00 97.69 194 VAL A C 1
ATOM 1450 O O . VAL A 1 194 ? -9.053 4.551 5.475 1.00 97.69 194 VAL A O 1
ATOM 1453 N N . PHE A 1 195 ? -9.108 2.563 4.440 1.00 96.94 195 PHE A N 1
ATOM 1454 C CA . PHE A 1 195 ? -7.932 2.008 5.089 1.00 96.94 195 PHE A CA 1
ATOM 1455 C C . PHE A 1 195 ? -6.673 2.406 4.322 1.00 96.94 195 PHE A C 1
ATOM 1457 O O . PHE A 1 195 ? -6.596 2.188 3.115 1.00 96.94 195 PHE A O 1
ATOM 1464 N N . ILE A 1 196 ? -5.676 2.983 4.996 1.00 97.50 196 ILE A N 1
ATOM 1465 C CA . ILE A 1 196 ? -4.364 3.246 4.383 1.00 97.50 196 ILE A CA 1
ATOM 1466 C C . ILE A 1 196 ? -3.348 2.303 5.013 1.00 97.50 196 ILE A C 1
ATOM 1468 O O . ILE A 1 196 ? -3.039 2.444 6.195 1.00 97.50 196 ILE A O 1
ATOM 1472 N N . VAL A 1 197 ? -2.822 1.374 4.219 1.00 96.44 197 VAL A N 1
ATOM 1473 C CA . VAL A 1 197 ? -1.829 0.382 4.634 1.00 96.44 197 VAL A CA 1
ATOM 1474 C C . VAL A 1 197 ? -0.546 0.589 3.839 1.00 96.44 197 VAL A C 1
ATOM 1476 O O . VAL A 1 197 ? -0.428 0.177 2.685 1.00 96.44 197 VAL A O 1
ATOM 1479 N N . PHE A 1 198 ? 0.409 1.281 4.456 1.00 95.69 198 PHE A N 1
ATOM 1480 C CA . PHE A 1 198 ? 1.765 1.383 3.922 1.00 95.69 198 PHE A CA 1
ATOM 1481 C C . PHE A 1 198 ? 2.669 0.306 4.516 1.00 95.69 198 PHE A C 1
ATOM 1483 O O . PHE A 1 198 ? 2.354 -0.267 5.561 1.00 95.69 198 PHE A O 1
ATOM 1490 N N . ASP A 1 199 ? 3.805 0.048 3.869 1.00 91.88 199 ASP A N 1
ATOM 1491 C CA . ASP A 1 199 ? 4.832 -0.841 4.399 1.00 91.88 199 ASP A CA 1
ATOM 1492 C C . ASP A 1 199 ? 5.222 -0.439 5.830 1.00 91.88 199 ASP A C 1
ATOM 1494 O O . ASP A 1 199 ? 5.242 0.748 6.179 1.00 91.88 199 ASP A O 1
ATOM 1498 N N . SER A 1 200 ? 5.657 -1.413 6.635 1.00 85.94 200 SER A N 1
ATOM 1499 C CA . SER A 1 200 ? 6.036 -1.206 8.045 1.00 85.94 200 SER A CA 1
ATOM 1500 C C . SER A 1 200 ? 7.152 -0.165 8.258 1.00 85.94 200 SER A C 1
ATOM 1502 O O . SER A 1 200 ? 7.309 0.389 9.347 1.00 85.94 200 SER A O 1
ATOM 1504 N N . ASP A 1 201 ? 7.865 0.210 7.189 1.00 83.44 201 ASP A N 1
ATOM 1505 C CA . ASP A 1 201 ? 8.744 1.384 7.111 1.00 83.44 201 ASP A CA 1
ATOM 1506 C C . ASP A 1 201 ? 8.090 2.679 7.631 1.00 83.44 201 ASP A C 1
ATOM 1508 O O . ASP A 1 201 ? 8.795 3.576 8.099 1.00 83.44 201 ASP A O 1
ATOM 1512 N N . VAL A 1 202 ? 6.760 2.802 7.556 1.00 76.69 202 VAL A N 1
ATOM 1513 C CA . VAL A 1 202 ? 6.009 3.956 8.070 1.00 76.69 202 VAL A CA 1
ATOM 1514 C C . VAL A 1 202 ? 6.238 4.186 9.564 1.00 76.69 202 VAL A C 1
ATOM 1516 O O . VAL A 1 202 ? 6.171 5.322 10.024 1.00 76.69 202 VAL A O 1
ATOM 1519 N N . MET A 1 203 ? 6.611 3.153 10.321 1.00 70.31 203 MET A N 1
ATOM 1520 C CA . MET A 1 203 ? 6.913 3.277 11.747 1.00 70.31 203 MET A CA 1
ATOM 1521 C C . MET A 1 203 ? 8.255 3.950 12.026 1.00 70.31 203 MET A C 1
ATOM 1523 O O . MET A 1 203 ? 8.401 4.651 13.030 1.00 70.31 203 MET A O 1
ATOM 1527 N N . THR A 1 204 ? 9.222 3.821 11.119 1.00 73.75 204 THR A N 1
ATOM 1528 C CA . THR A 1 204 ? 10.603 4.274 11.347 1.00 73.75 204 THR A CA 1
ATOM 1529 C C . THR A 1 204 ? 10.998 5.466 10.478 1.00 73.75 204 THR A C 1
ATOM 1531 O O . THR A 1 204 ? 11.819 6.285 10.888 1.00 73.75 204 THR A O 1
ATOM 1534 N N . LYS A 1 205 ? 10.404 5.620 9.288 1.00 79.94 205 LYS A N 1
ATOM 1535 C CA . LYS A 1 205 ? 10.793 6.648 8.313 1.00 79.94 205 LYS A CA 1
ATOM 1536 C C . LYS A 1 205 ? 9.877 7.864 8.379 1.00 79.94 205 LYS A C 1
ATOM 1538 O O . LYS A 1 205 ? 8.762 7.848 7.861 1.00 79.94 205 LYS A O 1
ATOM 1543 N N . GLU A 1 206 ? 10.395 8.972 8.908 1.00 82.19 206 GLU A N 1
ATOM 1544 C CA . GLU A 1 206 ? 9.644 10.232 9.017 1.00 82.19 206 GLU A CA 1
ATOM 1545 C C . GLU A 1 206 ? 9.043 10.728 7.682 1.00 82.19 206 GLU A C 1
ATOM 1547 O O . GLU A 1 206 ? 7.869 11.099 7.669 1.00 82.19 206 GLU A O 1
ATOM 1552 N N . PRO A 1 207 ? 9.739 10.660 6.524 1.00 84.50 207 PRO A N 1
ATOM 1553 C CA . PRO A 1 207 ? 9.132 11.051 5.249 1.00 84.50 207 PRO A CA 1
ATOM 1554 C C . PRO A 1 207 ? 7.900 10.219 4.863 1.00 84.50 207 PRO A C 1
ATOM 1556 O O . PRO A 1 207 ? 7.014 10.727 4.175 1.00 84.50 207 PRO A O 1
ATOM 1559 N N . VAL A 1 208 ? 7.835 8.957 5.304 1.00 87.06 208 VAL A N 1
ATOM 1560 C CA . VAL A 1 208 ? 6.700 8.055 5.062 1.00 87.06 208 VAL A CA 1
ATOM 1561 C C . VAL A 1 208 ? 5.540 8.403 5.998 1.00 87.06 208 VAL A C 1
ATOM 1563 O O . VAL A 1 208 ? 4.402 8.498 5.539 1.00 87.06 208 VAL A O 1
ATOM 1566 N N . LYS A 1 209 ? 5.820 8.719 7.272 1.00 86.31 209 LYS A N 1
ATOM 1567 C CA . LYS A 1 209 ? 4.816 9.262 8.212 1.00 86.31 209 LYS A CA 1
ATOM 1568 C C . LYS A 1 209 ? 4.185 10.547 7.685 1.00 86.31 209 LYS A C 1
ATOM 1570 O O . LYS A 1 209 ? 2.970 10.718 7.751 1.00 86.31 209 LYS A O 1
ATOM 1575 N N . GLN A 1 210 ? 4.997 11.444 7.126 1.00 86.94 210 GLN A N 1
ATOM 1576 C CA . GLN A 1 210 ? 4.515 12.685 6.516 1.00 86.94 210 GLN A CA 1
ATOM 1577 C C . GLN A 1 210 ? 3.615 12.424 5.302 1.00 86.94 210 GLN A C 1
ATOM 1579 O O . GLN A 1 210 ? 2.582 13.081 5.168 1.00 86.94 210 GLN A O 1
ATOM 1584 N N . ALA A 1 211 ? 3.960 11.443 4.460 1.00 91.06 211 ALA A N 1
ATOM 1585 C CA . ALA A 1 211 ? 3.128 11.036 3.330 1.00 91.06 211 ALA A CA 1
ATOM 1586 C C . ALA A 1 211 ? 1.757 10.537 3.807 1.00 91.06 211 ALA A C 1
ATOM 1588 O O . ALA A 1 211 ? 0.726 11.024 3.345 1.00 91.06 211 ALA A O 1
ATOM 1589 N N . LEU A 1 212 ? 1.748 9.638 4.799 1.00 93.25 212 LEU A N 1
ATOM 1590 C CA . LEU A 1 212 ? 0.530 9.097 5.403 1.00 93.25 212 LEU A CA 1
ATOM 1591 C C . LEU A 1 212 ? -0.346 10.203 6.005 1.00 93.25 212 LEU A C 1
ATOM 1593 O O . LEU A 1 212 ? -1.535 10.281 5.691 1.00 93.25 212 LEU A O 1
ATOM 1597 N N . ARG A 1 213 ? 0.232 11.096 6.821 1.00 89.56 213 ARG A N 1
ATOM 1598 C CA . ARG A 1 213 ? -0.485 12.239 7.417 1.00 89.56 213 ARG A CA 1
ATOM 1599 C C . ARG A 1 213 ? -1.091 13.142 6.345 1.00 89.56 213 ARG A C 1
ATOM 1601 O O . ARG A 1 213 ? -2.261 13.509 6.435 1.00 89.56 213 ARG A O 1
ATOM 1608 N N . ARG A 1 214 ? -0.312 13.485 5.314 1.00 93.25 214 ARG A N 1
ATOM 1609 C CA . ARG A 1 214 ? -0.762 14.366 4.230 1.00 93.25 214 ARG A CA 1
ATOM 1610 C C . ARG A 1 214 ? -1.883 13.726 3.417 1.00 93.25 214 ARG A C 1
ATOM 1612 O O . ARG A 1 214 ? -2.874 14.402 3.157 1.00 93.25 214 ARG A O 1
ATOM 1619 N N . LEU A 1 215 ? -1.751 12.457 3.030 1.00 95.88 215 LEU A N 1
ATOM 1620 C CA . LEU A 1 215 ? -2.809 11.740 2.316 1.00 95.88 215 LEU A CA 1
ATOM 1621 C C . LEU A 1 215 ? -4.081 11.656 3.165 1.00 95.88 215 LEU A C 1
ATOM 1623 O O . LEU A 1 215 ? -5.154 12.018 2.692 1.00 95.88 215 LEU A O 1
ATOM 1627 N N . SER A 1 216 ? -3.951 11.283 4.437 1.00 94.19 216 SER A N 1
ATOM 1628 C CA . SER A 1 216 ? -5.084 11.186 5.364 1.00 94.19 216 SER A CA 1
ATOM 1629 C C . SER A 1 216 ? -5.832 12.511 5.493 1.00 94.19 216 SER A C 1
ATOM 1631 O O . SER A 1 216 ? -7.052 12.540 5.373 1.00 94.19 216 SER A O 1
ATOM 1633 N N . ALA A 1 217 ? -5.116 13.631 5.644 1.00 88.81 217 ALA A N 1
ATOM 1634 C CA . ALA A 1 217 ? -5.731 14.956 5.692 1.00 88.81 217 ALA A CA 1
ATOM 1635 C C . ALA A 1 217 ? -6.468 15.308 4.386 1.00 88.81 217 ALA A C 1
ATOM 1637 O O . ALA A 1 217 ? -7.589 15.814 4.422 1.00 88.81 217 ALA A O 1
ATOM 1638 N N . ILE A 1 218 ? -5.866 15.010 3.228 1.00 94.69 218 ILE A N 1
ATOM 1639 C CA . ILE A 1 218 ? -6.474 15.247 1.909 1.00 94.69 218 ILE A CA 1
ATOM 1640 C C . ILE A 1 218 ? -7.794 14.479 1.762 1.00 94.69 218 ILE A C 1
ATOM 1642 O O . ILE A 1 218 ? -8.778 15.047 1.286 1.00 94.69 218 ILE A O 1
ATOM 1646 N N . LEU A 1 219 ? -7.820 13.206 2.157 1.00 96.56 219 LEU A N 1
ATOM 1647 C CA . LEU A 1 219 ? -8.996 12.344 2.024 1.00 96.56 219 LEU A CA 1
ATOM 1648 C C . LEU A 1 219 ? -10.083 12.688 3.048 1.00 96.56 219 LEU A C 1
ATOM 1650 O O . LEU A 1 219 ? -11.258 12.777 2.690 1.00 96.56 219 LEU A O 1
ATOM 1654 N N . THR A 1 220 ? -9.704 12.981 4.294 1.00 91.12 220 THR A N 1
ATOM 1655 C CA . THR A 1 220 ? -10.634 13.468 5.323 1.00 91.12 220 THR A CA 1
ATOM 1656 C C . THR A 1 220 ? -11.314 14.765 4.881 1.00 91.12 220 THR A C 1
ATOM 1658 O O . THR A 1 220 ? -12.534 14.883 4.987 1.00 91.12 220 THR A O 1
ATOM 1661 N N . ASN A 1 221 ? -10.564 15.705 4.292 1.00 90.31 221 ASN A N 1
ATOM 1662 C CA . ASN A 1 221 ? -11.122 16.950 3.748 1.00 90.31 221 ASN A CA 1
ATOM 1663 C C . ASN A 1 221 ? -12.073 16.718 2.561 1.00 90.31 221 ASN A C 1
ATOM 1665 O O . ASN A 1 221 ? -12.972 17.524 2.331 1.00 90.31 221 ASN A O 1
ATOM 1669 N N . ARG A 1 222 ? -11.915 15.609 1.828 1.00 93.56 222 ARG A N 1
ATOM 1670 C CA . ARG A 1 222 ? -12.850 15.171 0.777 1.00 93.56 222 ARG A CA 1
ATOM 1671 C C . ARG A 1 222 ? -14.080 14.429 1.319 1.00 93.56 222 ARG A C 1
ATOM 1673 O O . ARG A 1 222 ? -15.001 14.143 0.558 1.00 93.56 222 ARG A O 1
ATOM 1680 N N . GLY A 1 223 ? -14.142 14.173 2.626 1.00 88.25 223 GLY A N 1
ATOM 1681 C CA . GLY A 1 223 ? -15.287 13.557 3.295 1.00 88.25 223 GLY A CA 1
ATOM 1682 C C . GLY A 1 223 ? -15.144 12.065 3.584 1.00 88.25 223 GLY A C 1
ATOM 1683 O O . GLY A 1 223 ? -16.133 11.457 3.975 1.00 88.25 223 GLY A O 1
ATOM 1684 N N . ALA A 1 224 ? -13.952 11.486 3.435 1.00 94.06 224 ALA A N 1
ATOM 1685 C CA . ALA A 1 224 ? -13.687 10.108 3.837 1.00 94.06 224 ALA A CA 1
ATOM 1686 C C . ALA A 1 224 ? -13.558 9.961 5.366 1.00 94.06 224 ALA A C 1
ATOM 1688 O O . ALA A 1 224 ? -13.228 10.910 6.084 1.00 94.06 224 ALA A O 1
ATOM 1689 N N . TYR A 1 225 ? -13.783 8.747 5.863 1.00 89.94 225 TYR A N 1
ATOM 1690 C CA . TYR A 1 225 ? -13.365 8.302 7.189 1.00 89.94 225 TYR A CA 1
ATOM 1691 C C . TYR A 1 225 ? -12.092 7.470 7.033 1.00 89.94 225 TYR A C 1
ATOM 1693 O O . TYR A 1 225 ? -12.143 6.280 6.728 1.00 89.94 225 TYR A O 1
ATOM 1701 N N . VAL A 1 226 ? -10.941 8.126 7.159 1.00 91.94 226 VAL A N 1
ATOM 1702 C CA . VAL A 1 226 ? -9.642 7.473 6.972 1.00 91.94 226 VAL A CA 1
ATOM 1703 C C . VAL A 1 226 ? -9.262 6.692 8.219 1.00 91.94 226 VAL A C 1
ATOM 1705 O O . VAL A 1 226 ? -9.414 7.213 9.313 1.00 91.94 226 VAL A O 1
ATOM 1708 N N . VAL A 1 227 ? -8.730 5.485 8.050 1.00 88.88 227 VAL A N 1
ATOM 1709 C CA . VAL A 1 227 ? -8.230 4.620 9.118 1.00 88.88 227 VAL A CA 1
ATOM 1710 C C . VAL A 1 227 ? -6.849 4.090 8.721 1.00 88.88 227 VAL A C 1
ATOM 1712 O O . VAL A 1 227 ? -6.741 3.218 7.861 1.00 88.88 227 VAL A O 1
ATOM 1715 N N . PRO A 1 228 ? -5.758 4.611 9.297 1.00 90.50 228 PRO A N 1
ATOM 1716 C CA . PRO A 1 228 ? -4.440 4.043 9.055 1.00 90.50 228 PRO A CA 1
ATOM 1717 C C . PRO A 1 228 ? -4.340 2.621 9.616 1.00 90.50 228 PRO A C 1
ATOM 1719 O O . PRO A 1 228 ? -4.861 2.331 10.696 1.00 90.50 228 PRO A O 1
ATOM 1722 N N . VAL A 1 229 ? -3.647 1.760 8.878 1.00 89.69 229 VAL A N 1
ATOM 1723 C CA . VAL A 1 229 ? -3.300 0.392 9.263 1.00 89.69 229 VAL A CA 1
ATOM 1724 C C . VAL A 1 229 ? -1.784 0.313 9.319 1.00 89.69 229 VAL A C 1
ATOM 1726 O O . VAL A 1 229 ? -1.098 0.584 8.331 1.00 89.69 229 VAL A O 1
ATOM 1729 N N . VAL A 1 230 ? -1.257 -0.035 10.489 1.00 87.25 230 VAL A N 1
ATOM 1730 C CA . VAL A 1 230 ? 0.183 -0.174 10.702 1.00 87.25 230 VAL A CA 1
ATOM 1731 C C . VAL A 1 230 ? 0.532 -1.650 10.742 1.00 87.25 230 VAL A C 1
ATOM 1733 O O . VAL A 1 230 ? 0.119 -2.365 11.650 1.00 87.25 230 VAL A O 1
ATOM 1736 N N . LEU A 1 231 ? 1.309 -2.093 9.756 1.00 86.56 231 LEU A N 1
ATOM 1737 C CA . LEU A 1 231 ? 1.834 -3.451 9.726 1.00 86.56 231 LEU A CA 1
ATOM 1738 C C . LEU A 1 231 ? 2.953 -3.616 10.765 1.00 86.56 231 LEU A C 1
ATOM 1740 O O . LEU A 1 231 ? 3.798 -2.718 10.886 1.00 86.56 231 LEU A O 1
ATOM 1744 N N . PRO A 1 232 ? 3.006 -4.758 11.474 1.00 80.38 232 PRO A N 1
ATOM 1745 C CA . PRO A 1 232 ? 4.156 -5.086 12.299 1.00 80.38 232 PRO A CA 1
ATOM 1746 C C . PRO A 1 232 ? 5.406 -5.271 11.426 1.00 80.38 232 PRO A C 1
ATOM 1748 O O . PRO A 1 232 ? 5.344 -5.468 10.209 1.00 80.38 232 PRO A O 1
ATOM 1751 N N . SER A 1 233 ? 6.580 -5.210 12.049 1.00 77.94 233 SER A N 1
ATOM 1752 C CA . SER A 1 233 ? 7.787 -5.717 11.393 1.00 77.94 233 SER A CA 1
ATOM 1753 C C . SER A 1 233 ? 7.676 -7.233 11.218 1.00 77.94 233 SER A C 1
ATOM 1755 O O . SER A 1 233 ? 6.986 -7.908 11.982 1.00 77.94 233 SER A O 1
ATOM 1757 N N . THR A 1 234 ? 8.399 -7.792 10.246 1.00 76.25 234 THR A N 1
ATOM 1758 C CA . THR A 1 234 ? 8.561 -9.255 10.178 1.00 76.25 234 THR A CA 1
ATOM 1759 C C . THR A 1 234 ? 9.141 -9.788 11.502 1.00 76.25 234 THR A C 1
ATOM 1761 O O . THR A 1 234 ? 9.822 -9.030 12.202 1.00 76.25 234 THR A O 1
ATOM 1764 N N . PRO A 1 235 ? 8.975 -11.086 11.831 1.00 66.44 235 PRO A N 1
ATOM 1765 C CA . PRO A 1 235 ? 9.509 -11.671 13.069 1.00 66.44 235 PRO A CA 1
ATOM 1766 C C . PRO A 1 235 ? 11.014 -11.446 13.305 1.00 66.44 235 PRO A C 1
ATOM 1768 O O . PRO A 1 235 ? 11.480 -11.515 14.436 1.00 66.44 235 PRO A O 1
ATOM 1771 N N . TYR A 1 236 ? 11.776 -11.144 12.248 1.00 70.44 236 TYR A N 1
ATOM 1772 C CA . TYR A 1 236 ? 13.214 -10.862 12.300 1.00 70.44 236 TYR A CA 1
ATOM 1773 C C . TYR A 1 236 ? 13.558 -9.361 12.242 1.00 70.44 236 TYR A C 1
ATOM 1775 O O . TYR A 1 236 ? 14.689 -8.997 11.927 1.00 70.44 236 TYR A O 1
ATOM 1783 N N . GLY A 1 237 ? 12.591 -8.470 12.482 1.00 67.31 237 GLY A N 1
ATOM 1784 C CA . GLY A 1 237 ? 12.791 -7.014 12.456 1.00 67.31 237 GLY A CA 1
ATOM 1785 C C . GLY A 1 237 ? 12.954 -6.417 11.052 1.00 67.31 237 GLY A C 1
ATOM 1786 O O . GLY 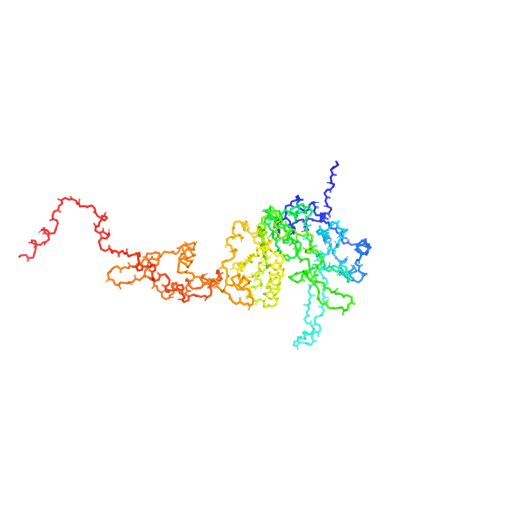A 1 237 ? 13.319 -5.252 10.901 1.00 67.31 237 GLY A O 1
ATOM 1787 N N . GLY A 1 238 ? 12.700 -7.205 10.006 1.00 77.50 238 GLY A N 1
ATOM 1788 C CA . GLY A 1 238 ? 12.709 -6.753 8.619 1.00 77.50 238 GLY A CA 1
ATOM 1789 C C . GLY A 1 238 ? 11.439 -5.993 8.234 1.00 77.50 238 GLY A C 1
ATOM 1790 O O . GLY A 1 238 ? 10.371 -6.187 8.820 1.00 77.50 238 GLY A O 1
ATOM 1791 N N . LYS A 1 239 ? 11.564 -5.164 7.195 1.00 86.38 239 LYS A N 1
ATOM 1792 C CA . L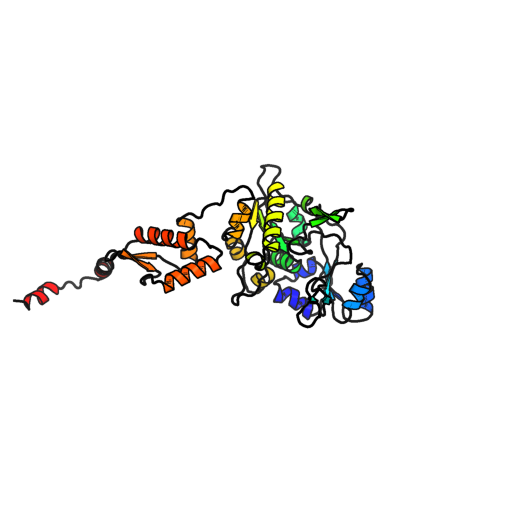YS A 1 239 ? 10.448 -4.484 6.531 1.00 86.38 239 LYS A CA 1
ATOM 1793 C C . LYS A 1 239 ? 9.410 -5.500 6.035 1.00 86.38 239 LYS A C 1
ATOM 1795 O O . LYS A 1 239 ? 9.796 -6.500 5.439 1.00 86.38 239 LYS A O 1
ATOM 1800 N N . GLN A 1 240 ? 8.128 -5.196 6.220 1.00 89.62 240 GLN A N 1
ATOM 1801 C CA . GLN A 1 240 ? 7.004 -6.002 5.747 1.00 89.62 240 GLN A CA 1
ATOM 1802 C C . GLN A 1 240 ? 6.043 -5.132 4.932 1.00 89.62 240 GLN A C 1
ATOM 1804 O O . GLN A 1 240 ? 5.660 -4.049 5.382 1.00 89.62 240 GLN A O 1
ATOM 1809 N N . GLY A 1 241 ? 5.682 -5.592 3.735 1.00 93.81 241 GLY A N 1
ATOM 1810 C CA . GLY A 1 241 ? 4.550 -5.070 2.977 1.00 93.81 241 GLY A CA 1
ATOM 1811 C C . GLY A 1 241 ? 3.280 -5.886 3.192 1.00 93.81 241 GLY A C 1
ATOM 1812 O O . GLY A 1 241 ? 3.307 -6.973 3.767 1.00 93.81 241 GLY A O 1
ATOM 1813 N N . VAL A 1 242 ? 2.145 -5.361 2.727 1.00 96.50 242 VAL A N 1
ATOM 1814 C CA . VAL A 1 242 ? 0.854 -6.053 2.872 1.00 96.50 242 VAL A CA 1
ATOM 1815 C C . VAL A 1 242 ? 0.764 -7.320 2.013 1.00 96.50 242 VAL A C 1
ATOM 1817 O O . VAL A 1 242 ? 0.156 -8.298 2.429 1.00 96.50 242 VAL A O 1
ATOM 1820 N N . ASP A 1 243 ? 1.433 -7.334 0.858 1.00 96.50 243 ASP A N 1
ATOM 1821 C CA . ASP A 1 243 ? 1.635 -8.527 0.028 1.00 96.50 243 ASP A CA 1
ATOM 1822 C C . ASP A 1 243 ? 2.425 -9.605 0.777 1.00 96.50 243 ASP A C 1
ATOM 1824 O O . ASP A 1 243 ? 1.997 -10.755 0.811 1.00 96.50 243 ASP A O 1
ATOM 1828 N N . ASP A 1 244 ? 3.526 -9.224 1.434 1.00 94.25 244 ASP A N 1
ATOM 1829 C CA . ASP A 1 244 ? 4.335 -10.147 2.240 1.00 94.25 244 ASP A CA 1
ATOM 1830 C C . ASP A 1 244 ? 3.531 -10.703 3.432 1.00 94.25 244 ASP A C 1
ATOM 1832 O O . ASP A 1 244 ? 3.624 -11.886 3.759 1.00 94.25 244 ASP A O 1
ATOM 1836 N N . PHE A 1 245 ? 2.728 -9.854 4.088 1.00 93.94 245 PHE A N 1
ATOM 1837 C CA . PHE A 1 245 ? 1.866 -10.243 5.208 1.00 93.94 245 PHE A CA 1
ATOM 1838 C C . PHE A 1 245 ? 0.813 -11.277 4.788 1.00 93.94 245 PHE A C 1
ATOM 1840 O O . PHE A 1 245 ? 0.655 -12.299 5.456 1.00 93.94 245 PHE A O 1
ATOM 1847 N N . LEU A 1 246 ? 0.122 -11.042 3.667 1.00 95.44 246 LEU A N 1
ATOM 1848 C CA . LEU A 1 246 ? -0.882 -11.968 3.135 1.00 95.44 246 LEU A CA 1
ATOM 1849 C C . LEU A 1 246 ? -0.239 -13.272 2.634 1.00 95.44 246 LEU A C 1
ATOM 1851 O O . LEU A 1 246 ? -0.750 -14.352 2.922 1.00 95.44 246 LEU A O 1
ATOM 1855 N N . ALA A 1 247 ? 0.915 -13.196 1.961 1.00 93.75 247 ALA A N 1
ATOM 1856 C CA . ALA A 1 247 ? 1.663 -14.376 1.515 1.00 93.75 247 ALA A CA 1
ATOM 1857 C C . ALA A 1 247 ? 2.145 -15.250 2.686 1.00 93.75 247 ALA A C 1
ATOM 1859 O O . ALA A 1 247 ? 2.218 -16.471 2.561 1.00 93.75 247 ALA A O 1
ATOM 1860 N N . ALA A 1 248 ? 2.413 -14.647 3.848 1.00 91.25 248 ALA A N 1
ATOM 1861 C CA . ALA A 1 248 ? 2.766 -15.353 5.077 1.00 91.25 248 ALA A CA 1
ATOM 1862 C C . ALA A 1 248 ? 1.559 -15.950 5.838 1.00 91.25 248 ALA A C 1
ATOM 1864 O O . ALA A 1 248 ? 1.734 -16.466 6.942 1.00 91.25 248 ALA A O 1
ATOM 1865 N N . GLY A 1 249 ? 0.343 -15.888 5.280 1.00 89.62 249 GLY A N 1
ATOM 1866 C CA . GLY A 1 249 ? -0.881 -16.410 5.901 1.00 89.62 249 GLY A CA 1
ATOM 1867 C C . GLY A 1 249 ? -1.632 -15.403 6.775 1.00 89.62 249 GLY A C 1
ATOM 1868 O O . GLY A 1 249 ? -2.572 -15.778 7.478 1.00 89.62 249 GLY A O 1
ATOM 1869 N N . GLY A 1 250 ? -1.240 -14.128 6.739 1.00 90.44 250 GLY A N 1
ATOM 1870 C CA . GLY A 1 250 ? -1.999 -13.047 7.350 1.00 90.44 250 GLY A CA 1
ATOM 1871 C C . GLY A 1 250 ? -3.385 -12.894 6.717 1.00 90.44 250 GLY A C 1
ATOM 1872 O O . GLY A 1 250 ? -3.594 -13.184 5.540 1.00 90.44 250 GLY A O 1
ATOM 1873 N N . THR A 1 251 ? -4.356 -12.430 7.500 1.00 91.25 251 THR A N 1
ATOM 1874 C CA . THR A 1 251 ? -5.764 -12.343 7.083 1.00 91.25 251 THR A CA 1
ATOM 1875 C C . THR A 1 251 ? -6.268 -10.904 7.030 1.00 91.25 251 THR A C 1
ATOM 1877 O O . THR A 1 251 ? -5.773 -10.019 7.729 1.00 91.25 251 THR A O 1
ATOM 1880 N N . VAL A 1 252 ? -7.332 -10.675 6.257 1.00 91.44 252 VAL A N 1
ATOM 1881 C CA . VAL A 1 252 ? -8.050 -9.388 6.232 1.00 91.44 252 VAL A CA 1
ATOM 1882 C C . VAL A 1 252 ? -8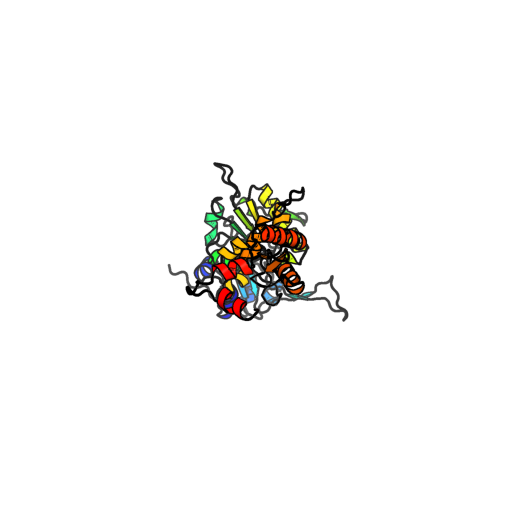.548 -8.992 7.623 1.00 91.44 252 VAL A C 1
ATOM 1884 O O . VAL A 1 252 ? -8.466 -7.825 7.995 1.00 91.44 252 VAL A O 1
ATOM 1887 N N . VAL A 1 253 ? -9.013 -9.961 8.418 1.00 85.88 253 VAL A N 1
ATOM 1888 C CA . VAL A 1 253 ? -9.473 -9.718 9.793 1.00 85.88 253 VAL A CA 1
ATOM 1889 C C . VAL A 1 253 ? -8.338 -9.157 10.648 1.00 85.88 253 VAL A C 1
ATOM 1891 O O . VAL A 1 253 ? -8.534 -8.169 11.349 1.00 85.88 253 VAL A O 1
ATOM 1894 N N . GLN A 1 254 ? -7.134 -9.722 10.544 1.00 85.38 254 GLN A N 1
ATOM 1895 C CA . GLN A 1 254 ? -5.965 -9.193 11.249 1.00 85.38 254 GLN A CA 1
ATOM 1896 C C . GLN A 1 254 ? -5.586 -7.790 10.757 1.00 85.38 254 GLN A C 1
ATOM 1898 O O . GLN A 1 254 ? -5.301 -6.924 11.578 1.00 85.38 254 GLN A O 1
ATOM 1903 N N . LEU A 1 255 ? -5.650 -7.514 9.448 1.00 88.00 255 LEU A N 1
ATOM 1904 C CA . LEU A 1 255 ? -5.429 -6.154 8.930 1.00 88.00 255 LEU A CA 1
ATOM 1905 C C . LEU A 1 255 ? -6.437 -5.148 9.505 1.00 88.00 255 LEU A C 1
ATOM 1907 O O . LEU A 1 255 ? -6.063 -4.030 9.854 1.00 88.00 255 LEU A O 1
ATOM 1911 N N . GLN A 1 256 ? -7.704 -5.541 9.641 1.00 83.94 256 GLN A N 1
ATOM 1912 C CA . GLN A 1 256 ? -8.738 -4.710 10.262 1.00 83.94 256 GLN A CA 1
ATOM 1913 C C . GLN A 1 256 ? -8.516 -4.529 11.771 1.00 83.94 256 GLN A C 1
ATOM 1915 O O . GLN A 1 256 ? -8.796 -3.456 12.292 1.00 83.94 256 GLN A O 1
ATOM 1920 N N . GLN A 1 257 ? -7.981 -5.532 12.471 1.00 78.94 257 GLN A N 1
ATOM 1921 C CA . GLN A 1 257 ? -7.600 -5.423 13.886 1.00 78.94 257 GLN A CA 1
ATOM 1922 C C . GLN A 1 257 ? -6.393 -4.498 14.100 1.00 78.94 257 GLN A C 1
ATOM 1924 O O . GLN A 1 257 ? -6.300 -3.829 15.125 1.00 78.94 257 GLN A O 1
ATOM 1929 N N . LEU A 1 258 ? -5.480 -4.416 13.129 1.00 80.38 258 LEU A N 1
ATOM 1930 C CA . LEU A 1 258 ? -4.369 -3.456 13.132 1.00 80.38 258 LEU A CA 1
ATOM 1931 C C . LEU A 1 258 ? -4.820 -2.016 12.832 1.00 80.38 258 LEU A C 1
ATOM 1933 O O . LEU A 1 258 ? -4.049 -1.064 12.987 1.00 80.38 258 LEU A O 1
ATOM 1937 N N . ALA A 1 259 ? -6.058 -1.834 12.378 1.00 77.19 259 ALA A N 1
ATOM 1938 C CA . ALA A 1 259 ? -6.604 -0.523 12.096 1.00 77.19 259 ALA A CA 1
ATOM 1939 C C . ALA A 1 259 ? -6.858 0.235 13.412 1.00 77.19 259 ALA A C 1
ATOM 1941 O O . ALA A 1 259 ? -7.538 -0.258 14.309 1.00 77.19 259 ALA A O 1
ATOM 1942 N N . ALA A 1 260 ? -6.331 1.458 13.520 1.00 60.34 260 ALA A N 1
ATOM 1943 C CA . ALA A 1 260 ? -6.517 2.348 14.675 1.00 60.34 260 ALA A CA 1
ATOM 1944 C C . ALA A 1 260 ? -5.962 1.870 16.038 1.00 60.34 260 ALA A C 1
ATOM 1946 O O . ALA A 1 260 ? -6.249 2.508 17.051 1.00 60.34 260 ALA A O 1
ATOM 1947 N N . THR A 1 261 ? -5.135 0.822 16.080 1.00 62.34 261 THR A N 1
ATOM 1948 C CA . THR A 1 261 ? -4.523 0.319 17.327 1.00 62.34 261 THR A CA 1
ATOM 1949 C C . THR A 1 261 ? -3.162 0.936 17.649 1.00 62.34 261 THR A C 1
ATOM 1951 O O . THR A 1 261 ? -2.759 0.935 18.808 1.00 62.34 261 THR A O 1
ATOM 1954 N N . SER A 1 262 ? -2.476 1.533 16.669 1.00 59.44 262 SER A N 1
ATOM 1955 C CA . SER A 1 262 ? -1.169 2.169 16.885 1.00 59.44 262 SER A CA 1
ATOM 1956 C C . SER A 1 262 ? -1.260 3.666 17.205 1.00 59.44 262 SER A C 1
ATOM 1958 O O . SER A 1 262 ? -2.111 4.384 16.667 1.00 59.44 262 SER A O 1
ATOM 1960 N N . GLU A 1 263 ? -0.311 4.188 17.991 1.00 59.19 263 GLU A N 1
ATOM 1961 C CA . GLU A 1 263 ? -0.172 5.633 18.243 1.00 59.19 263 GLU A CA 1
ATOM 1962 C C . GLU A 1 263 ? -0.053 6.450 16.952 1.00 59.19 263 GLU A C 1
ATOM 1964 O O . GLU A 1 263 ? -0.592 7.555 16.835 1.00 59.19 263 GLU A O 1
ATOM 1969 N N . LEU A 1 264 ? 0.607 5.899 15.932 1.00 59.03 264 LEU A N 1
ATOM 1970 C CA . LEU A 1 264 ? 0.688 6.544 14.628 1.00 59.03 264 LEU A CA 1
ATOM 1971 C C . LEU A 1 264 ? -0.698 6.692 13.987 1.00 59.03 264 LEU A C 1
ATOM 1973 O O . LEU A 1 264 ? -1.010 7.746 13.437 1.00 59.03 264 LEU A O 1
ATOM 1977 N N . SER A 1 265 ? -1.550 5.676 14.106 1.00 61.16 265 SER A N 1
ATOM 1978 C CA . SER A 1 265 ? -2.928 5.749 13.623 1.00 61.16 265 SER A CA 1
ATOM 1979 C C . SER A 1 265 ? -3.712 6.816 14.384 1.00 61.16 265 SER A C 1
ATOM 1981 O O . SER A 1 265 ? -4.361 7.658 13.767 1.00 61.16 265 SER A O 1
ATOM 1983 N N . LEU A 1 266 ? -3.577 6.863 15.712 1.00 61.97 266 LEU A N 1
ATOM 1984 C CA . LEU A 1 266 ? -4.239 7.864 16.554 1.00 61.97 266 LEU A CA 1
ATOM 1985 C C . LEU A 1 266 ? -3.769 9.297 16.253 1.00 61.97 266 LEU A C 1
ATOM 1987 O O . LEU A 1 266 ? -4.590 10.210 16.176 1.00 61.97 266 LEU A O 1
ATOM 1991 N N . THR A 1 267 ? -2.470 9.512 16.034 1.00 62.62 267 THR A N 1
ATOM 1992 C CA . THR A 1 267 ? -1.919 10.839 15.697 1.00 62.62 267 THR A CA 1
ATOM 1993 C C . THR A 1 267 ? -2.320 11.306 14.301 1.00 62.62 267 THR A C 1
ATOM 1995 O O . THR A 1 267 ? -2.573 12.492 14.099 1.00 62.62 267 THR A O 1
ATOM 1998 N N . VAL A 1 268 ? -2.416 10.394 13.332 1.00 60.22 268 VAL A N 1
ATOM 1999 C CA . VAL A 1 268 ? -2.914 10.705 11.985 1.00 60.22 268 VAL A CA 1
ATOM 2000 C C . VAL A 1 268 ? -4.404 11.070 12.022 1.00 60.22 268 VAL A C 1
ATOM 2002 O O . VAL A 1 268 ? -4.810 12.022 11.355 1.00 60.22 268 VAL A O 1
ATOM 2005 N N . LEU A 1 269 ? -5.201 10.365 12.831 1.00 58.66 269 LEU A N 1
ATOM 2006 C CA . LEU A 1 269 ? -6.634 10.622 13.019 1.00 58.66 269 LEU A CA 1
ATOM 2007 C C . LEU A 1 269 ? -6.928 11.928 13.776 1.00 58.66 269 LEU A C 1
ATOM 2009 O O . LEU A 1 269 ? -7.951 12.560 13.521 1.00 58.66 269 LEU A O 1
ATOM 2013 N N . ALA A 1 270 ? -6.041 12.346 14.683 1.00 54.56 270 ALA A N 1
ATOM 2014 C CA . ALA A 1 270 ? -6.213 13.551 15.496 1.00 54.56 270 ALA A CA 1
ATOM 2015 C C . ALA A 1 270 ? -6.018 14.872 14.718 1.00 54.56 270 ALA A C 1
ATOM 2017 O O . ALA A 1 270 ? -6.431 15.921 15.205 1.00 54.56 270 ALA A O 1
ATOM 2018 N N . GLY A 1 271 ? -5.422 14.843 13.517 1.00 48.06 271 GLY A N 1
ATOM 2019 C CA . GLY A 1 271 ? -5.155 16.040 12.706 1.00 48.06 271 GLY A CA 1
ATOM 2020 C C . GLY A 1 271 ? -4.129 17.018 13.323 1.00 48.06 271 GLY A C 1
ATOM 2021 O O . GLY A 1 271 ? -3.585 16.768 14.396 1.00 48.06 271 GLY A O 1
ATOM 2022 N N . PRO A 1 272 ? -3.817 18.146 12.647 1.00 41.47 272 PRO A N 1
ATOM 2023 C CA . PRO A 1 272 ? -2.841 19.136 13.127 1.00 41.47 272 PRO A CA 1
ATOM 2024 C C . PRO A 1 272 ? -3.340 20.014 14.292 1.00 41.47 272 PRO A C 1
ATOM 2026 O O . PRO A 1 272 ? -2.545 20.742 14.880 1.00 41.47 272 PRO A O 1
ATOM 2029 N N . ALA A 1 273 ? -4.628 19.954 14.640 1.00 39.41 273 ALA A N 1
ATOM 2030 C CA . ALA A 1 273 ? -5.204 20.620 15.805 1.00 39.41 273 ALA A CA 1
ATOM 2031 C C . ALA A 1 273 ? -5.789 19.542 16.722 1.00 39.41 273 ALA A C 1
ATOM 2033 O O . ALA A 1 273 ? -6.742 18.863 16.354 1.00 39.41 273 ALA A O 1
ATOM 2034 N N . GLY A 1 274 ? -5.143 19.348 17.871 1.00 44.34 274 GLY A N 1
ATOM 2035 C CA . GLY A 1 274 ? -5.268 18.154 18.692 1.00 44.34 274 GLY A CA 1
ATOM 2036 C C . GLY A 1 274 ? -6.687 17.776 19.110 1.00 44.34 274 GLY A C 1
ATOM 2037 O O . GLY A 1 274 ? -7.447 18.591 19.621 1.00 44.34 274 GLY A O 1
ATOM 2038 N N . ASN A 1 275 ? -6.969 16.481 19.009 1.00 35.97 275 ASN A N 1
ATOM 2039 C CA . ASN A 1 275 ? -7.609 15.748 20.092 1.00 35.97 275 ASN A CA 1
ATOM 2040 C C . ASN A 1 275 ? -7.205 14.272 19.972 1.00 35.97 275 ASN A C 1
ATOM 2042 O O . ASN A 1 275 ? -7.814 13.496 19.237 1.00 35.97 275 ASN A O 1
ATOM 2046 N N . THR A 1 276 ? -6.115 13.887 20.635 1.00 41.53 276 THR A N 1
ATOM 2047 C CA . THR A 1 276 ? -5.768 12.476 20.810 1.00 41.53 276 THR A CA 1
ATOM 2048 C C . THR A 1 276 ? -6.911 11.809 21.571 1.00 41.53 276 THR A C 1
ATOM 2050 O O . THR A 1 276 ? -7.238 12.218 22.686 1.00 41.53 276 THR A O 1
ATOM 2053 N N . ARG A 1 277 ? -7.532 10.762 21.009 1.00 48.66 277 ARG A N 1
ATOM 2054 C CA . ARG A 1 277 ? -8.334 9.863 21.847 1.00 48.66 277 ARG A CA 1
ATOM 2055 C C . ARG A 1 277 ? -7.354 9.198 22.806 1.00 48.66 277 ARG A C 1
ATOM 2057 O O . ARG A 1 277 ? -6.632 8.283 22.429 1.00 48.66 277 ARG A O 1
ATOM 2064 N N . ARG A 1 278 ? -7.288 9.719 24.028 1.00 56.09 278 ARG A N 1
ATOM 2065 C CA . ARG A 1 278 ? -6.504 9.143 25.115 1.00 56.09 278 ARG A CA 1
ATOM 2066 C C . ARG A 1 278 ? -7.033 7.729 25.359 1.00 56.09 278 ARG A C 1
ATOM 2068 O O . ARG A 1 278 ? -8.224 7.586 25.644 1.00 56.09 278 ARG A O 1
ATOM 2075 N N . LEU A 1 279 ? -6.173 6.720 25.196 1.00 60.75 279 LEU A N 1
ATOM 2076 C CA . LEU A 1 279 ? -6.496 5.339 25.554 1.00 60.75 279 LEU A CA 1
ATOM 2077 C C . LEU A 1 279 ? -7.010 5.329 26.995 1.00 60.75 279 LEU A C 1
ATOM 2079 O O . LEU A 1 279 ? -6.381 5.901 27.893 1.00 60.75 279 LEU A O 1
ATOM 2083 N N . LYS A 1 280 ? -8.186 4.744 27.193 1.00 73.88 280 LYS A N 1
ATOM 2084 C CA . LYS A 1 280 ? -8.769 4.538 28.515 1.00 73.88 280 LYS A CA 1
ATOM 2085 C C . LYS A 1 280 ? -8.157 3.285 29.128 1.00 73.88 280 LYS A C 1
ATOM 2087 O O . LYS A 1 280 ? -7.683 2.412 28.412 1.00 73.88 280 LYS A O 1
ATOM 2092 N N . THR A 1 281 ? -8.227 3.176 30.452 1.00 76.19 281 THR A N 1
ATOM 2093 C CA . THR A 1 281 ? -7.801 1.991 31.214 1.00 76.19 281 THR A CA 1
ATOM 2094 C C . THR A 1 281 ? -8.305 0.688 30.584 1.00 76.19 281 THR A C 1
ATOM 2096 O O . THR A 1 281 ? -7.519 -0.224 30.366 1.00 76.19 281 THR A O 1
ATOM 2099 N N . GLU A 1 282 ? -9.582 0.648 30.196 1.00 73.88 282 GLU A N 1
ATOM 2100 C CA . GLU A 1 282 ? -10.218 -0.504 29.544 1.00 73.88 282 GLU A CA 1
ATOM 2101 C C . GLU A 1 282 ? -9.529 -0.922 28.231 1.00 73.88 282 GLU A C 1
ATOM 2103 O O . GLU A 1 282 ? -9.355 -2.111 27.979 1.00 73.88 282 GLU A O 1
ATOM 2108 N N . ASP A 1 283 ? -9.076 0.043 27.421 1.00 76.81 283 ASP A N 1
ATOM 2109 C CA . ASP A 1 283 ? -8.437 -0.233 26.129 1.00 76.81 283 ASP A CA 1
ATOM 2110 C C . ASP A 1 283 ? -7.098 -0.984 26.330 1.00 76.81 283 ASP A C 1
ATOM 2112 O O . ASP A 1 283 ? -6.773 -1.906 25.577 1.00 76.81 283 ASP A O 1
ATOM 2116 N N . TYR A 1 284 ? -6.338 -0.647 27.385 1.00 83.06 284 TYR A N 1
ATOM 2117 C CA . TYR A 1 284 ? -5.103 -1.363 27.742 1.00 83.06 284 TYR A CA 1
ATOM 2118 C C . TYR A 1 284 ? -5.387 -2.791 28.204 1.00 83.06 284 TYR A C 1
ATOM 2120 O O . TYR A 1 284 ? -4.692 -3.716 27.787 1.00 83.06 284 TYR A O 1
ATOM 2128 N N . ILE A 1 285 ? -6.412 -2.981 29.038 1.00 88.25 285 ILE A N 1
ATOM 2129 C CA . ILE A 1 285 ? -6.768 -4.303 29.565 1.00 88.25 285 ILE A CA 1
ATOM 2130 C C . ILE A 1 285 ? -7.212 -5.240 28.447 1.00 88.25 285 ILE A C 1
ATOM 2132 O O . ILE A 1 285 ? -6.734 -6.369 28.384 1.00 88.25 285 ILE A O 1
ATOM 2136 N N . GLN A 1 286 ? -8.061 -4.775 27.529 1.00 76.56 286 GLN A N 1
ATOM 2137 C CA . GLN A 1 286 ? -8.510 -5.586 26.394 1.00 76.56 286 GLN A CA 1
ATOM 2138 C C . GLN A 1 286 ? -7.350 -5.973 25.474 1.00 76.56 286 GLN A C 1
ATOM 2140 O O . GLN A 1 286 ? -7.255 -7.121 25.040 1.00 76.56 286 GLN A O 1
ATOM 2145 N N . THR A 1 287 ? -6.435 -5.036 25.227 1.00 77.12 287 THR A N 1
ATOM 2146 C CA . THR A 1 287 ? -5.244 -5.282 24.408 1.00 77.12 287 THR A CA 1
ATOM 2147 C C . THR A 1 287 ? -4.331 -6.329 25.051 1.00 77.12 287 THR A C 1
ATOM 2149 O O . THR A 1 287 ? -3.910 -7.278 24.392 1.00 77.12 287 THR A O 1
ATOM 2152 N N . LEU A 1 288 ? -4.072 -6.207 26.355 1.00 88.31 288 LEU A N 1
ATOM 2153 C CA . LEU A 1 288 ? -3.258 -7.163 27.107 1.00 88.31 288 LEU A CA 1
ATOM 2154 C C . LEU A 1 288 ? -3.923 -8.544 27.203 1.00 88.31 288 LEU A C 1
ATOM 2156 O O . LEU A 1 288 ? -3.246 -9.556 27.022 1.00 88.31 288 LEU A O 1
ATOM 2160 N N . ALA A 1 289 ? -5.241 -8.595 27.399 1.00 82.81 289 ALA A N 1
ATOM 2161 C CA . ALA A 1 289 ? -6.008 -9.838 27.381 1.00 82.81 289 ALA A CA 1
ATOM 2162 C C . ALA A 1 289 ? -5.926 -10.540 26.016 1.00 82.81 289 ALA A C 1
ATOM 2164 O O . ALA A 1 289 ? -5.727 -11.753 25.961 1.00 82.81 289 ALA A O 1
ATOM 2165 N N . GLY A 1 290 ? -5.988 -9.781 24.915 1.00 68.38 290 GLY A N 1
ATOM 2166 C CA . GLY A 1 290 ? -5.788 -10.301 23.559 1.00 68.38 290 GLY A CA 1
ATOM 2167 C C . GLY A 1 290 ? -4.397 -10.903 23.323 1.00 68.38 290 GLY A C 1
ATOM 2168 O O . GLY A 1 290 ? -4.257 -11.820 22.518 1.00 68.38 290 GLY A O 1
ATOM 2169 N N . MET A 1 291 ? -3.381 -10.449 24.065 1.00 82.88 291 MET A N 1
ATOM 2170 C CA . MET A 1 291 ? -2.026 -11.023 24.067 1.00 82.88 291 MET A CA 1
ATOM 2171 C C . MET A 1 291 ? -1.860 -12.196 25.049 1.00 82.88 291 MET A C 1
ATOM 2173 O O . MET A 1 291 ? -0.753 -12.714 25.205 1.00 82.88 291 MET A O 1
ATOM 2177 N N . GLY A 1 292 ? -2.932 -12.617 25.726 1.00 83.56 292 GLY A N 1
ATOM 2178 C CA . GLY A 1 292 ? -2.905 -13.710 26.696 1.00 83.56 292 GLY A CA 1
ATOM 2179 C C . GLY A 1 292 ? -2.379 -13.316 28.077 1.00 83.56 292 GLY A C 1
ATOM 2180 O O . GLY A 1 292 ? -1.913 -14.183 28.817 1.00 83.56 292 GLY A O 1
ATOM 2181 N N . TYR A 1 293 ? -2.421 -12.029 28.432 1.00 93.44 293 TYR A N 1
ATOM 2182 C CA . TYR A 1 293 ? -2.125 -11.567 29.786 1.00 93.44 293 TYR A CA 1
ATOM 2183 C C . TYR A 1 293 ? -3.397 -11.442 30.620 1.00 93.44 293 TYR A C 1
ATOM 2185 O O . TYR A 1 293 ? -4.395 -10.866 30.194 1.00 93.44 293 TYR A O 1
ATOM 2193 N N . THR A 1 294 ? -3.333 -11.937 31.847 1.00 94.12 294 THR A N 1
ATOM 2194 C CA . THR A 1 294 ? -4.380 -11.816 32.861 1.00 94.12 294 THR A CA 1
ATOM 2195 C C . THR A 1 294 ? -3.760 -11.266 34.133 1.00 94.12 294 THR A C 1
ATOM 2197 O O . THR A 1 294 ? -2.630 -11.624 34.455 1.00 94.12 294 THR A O 1
ATOM 2200 N N . PHE A 1 295 ? -4.482 -10.399 34.844 1.00 96.25 295 PHE A N 1
ATOM 2201 C CA . PHE A 1 295 ? -3.974 -9.735 36.044 1.00 96.25 295 PHE A CA 1
ATOM 2202 C C . PHE A 1 295 ? -4.950 -9.892 37.205 1.00 96.25 295 PHE A C 1
ATOM 2204 O O . PHE A 1 295 ? -6.150 -9.661 37.039 1.00 96.25 295 PHE A O 1
ATOM 2211 N N . ARG A 1 296 ? -4.438 -10.274 38.376 1.00 95.50 296 ARG A N 1
ATOM 2212 C CA . ARG A 1 296 ? -5.198 -10.394 39.632 1.00 95.50 296 ARG A CA 1
ATOM 2213 C C . ARG A 1 296 ? -4.352 -9.889 40.794 1.00 95.50 296 ARG A C 1
ATOM 2215 O O . ARG A 1 296 ? -3.135 -9.803 40.665 1.00 95.50 296 ARG A O 1
ATOM 2222 N N . MET A 1 297 ? -4.990 -9.540 41.905 1.00 96.12 297 MET A N 1
ATOM 2223 C CA . MET A 1 297 ? -4.295 -9.089 43.115 1.00 96.12 297 MET A CA 1
ATOM 2224 C C . MET A 1 297 ? -4.534 -10.063 44.266 1.00 96.12 297 MET A C 1
ATOM 2226 O O . MET A 1 297 ? -5.674 -10.463 44.521 1.00 96.12 297 MET A O 1
ATOM 2230 N N . ASN A 1 298 ? -3.454 -10.452 44.935 1.00 94.06 298 ASN A N 1
ATOM 2231 C CA . ASN A 1 298 ? -3.479 -11.355 46.075 1.00 94.06 298 ASN A CA 1
ATOM 2232 C C . ASN A 1 298 ? -3.925 -10.608 47.346 1.00 94.06 298 ASN A C 1
ATOM 2234 O O . ASN A 1 298 ? -3.357 -9.581 47.707 1.00 94.06 298 ASN A O 1
ATOM 2238 N N . ASP A 1 299 ? -4.950 -11.120 48.035 1.00 93.25 299 ASP A N 1
ATOM 2239 C CA . ASP A 1 299 ? -5.502 -10.506 49.251 1.00 93.25 299 ASP A CA 1
ATOM 2240 C C . ASP A 1 299 ? -4.560 -10.541 50.467 1.00 93.25 299 ASP A C 1
ATOM 2242 O O . ASP A 1 299 ? -4.822 -9.836 51.440 1.00 93.25 299 ASP A O 1
ATOM 2246 N N . LEU A 1 300 ? -3.504 -11.362 50.455 1.00 91.38 300 LEU A N 1
ATOM 2247 C CA . LEU A 1 300 ? -2.594 -11.494 51.597 1.00 91.38 300 LEU A CA 1
ATOM 2248 C C . LEU A 1 300 ? -1.538 -10.387 51.664 1.00 91.38 300 LEU A C 1
ATOM 2250 O O . LEU A 1 300 ? -1.143 -10.000 52.762 1.00 91.38 300 LEU A O 1
ATOM 2254 N N . ASP A 1 301 ? -1.059 -9.922 50.514 1.00 92.19 301 ASP A N 1
ATOM 2255 C CA . ASP A 1 301 ? 0.116 -9.051 50.417 1.00 92.19 301 ASP A CA 1
ATOM 2256 C C . ASP A 1 301 ? -0.010 -7.949 49.351 1.00 92.19 301 ASP A C 1
ATOM 2258 O O . ASP A 1 301 ? 0.947 -7.211 49.125 1.00 92.19 301 ASP A O 1
ATOM 2262 N N . ASP A 1 302 ? -1.177 -7.826 48.707 1.00 92.44 302 ASP A N 1
ATOM 2263 C CA . ASP A 1 302 ? -1.449 -6.901 47.600 1.00 92.44 302 ASP A CA 1
ATOM 2264 C C . ASP A 1 302 ? -0.536 -7.093 46.370 1.00 92.44 302 ASP A C 1
ATOM 2266 O O . ASP A 1 302 ? -0.501 -6.240 45.476 1.00 92.44 302 ASP A O 1
ATOM 2270 N N . THR A 1 303 ? 0.160 -8.231 46.262 1.00 94.94 303 THR A N 1
ATOM 2271 C CA . THR A 1 303 ? 0.993 -8.538 45.097 1.00 94.94 303 THR A CA 1
ATOM 2272 C C . THR A 1 303 ? 0.112 -8.691 43.855 1.00 94.94 303 THR A C 1
ATOM 2274 O O . THR A 1 303 ? -0.871 -9.440 43.842 1.00 94.94 303 THR A O 1
ATOM 2277 N N . VAL A 1 304 ? 0.469 -7.977 42.783 1.00 96.31 304 VAL A N 1
ATOM 2278 C CA . VAL A 1 304 ? -0.127 -8.183 41.458 1.00 96.31 304 VAL A CA 1
ATOM 2279 C C . VAL A 1 304 ? 0.481 -9.438 40.846 1.00 96.31 304 VAL A C 1
ATOM 2281 O O . VAL A 1 304 ? 1.699 -9.579 40.773 1.00 96.31 304 VAL A O 1
ATOM 2284 N N . GLU A 1 305 ? -0.367 -10.328 40.355 1.00 96.19 305 GLU A N 1
ATOM 2285 C CA . GLU A 1 305 ? 0.024 -11.532 39.634 1.00 96.19 305 GLU A CA 1
ATOM 2286 C C . GLU A 1 305 ? -0.363 -11.413 38.163 1.00 96.19 305 GLU A C 1
ATOM 2288 O O . GLU A 1 305 ? -1.444 -10.921 37.827 1.00 96.19 305 GLU A O 1
ATOM 2293 N N . CYS A 1 306 ? 0.518 -11.887 37.285 1.00 95.81 306 CYS A N 1
ATOM 2294 C CA . CYS A 1 306 ? 0.287 -11.999 35.855 1.00 95.81 306 CYS A CA 1
ATOM 2295 C C . CYS A 1 306 ? 0.287 -13.471 35.448 1.00 95.81 306 CYS A C 1
ATOM 2297 O O . CYS A 1 306 ? 1.279 -14.171 35.640 1.00 95.81 306 CYS A O 1
ATOM 2299 N N . ASN A 1 307 ? -0.823 -13.941 34.875 1.00 94.56 307 ASN A N 1
ATOM 2300 C CA . ASN A 1 307 ? -1.010 -15.344 34.481 1.00 94.56 307 ASN A CA 1
ATOM 2301 C C . ASN A 1 307 ? -0.769 -16.355 35.620 1.00 94.56 307 ASN A C 1
ATOM 2303 O O . ASN A 1 307 ? -0.294 -17.459 35.372 1.00 94.56 307 ASN A O 1
ATOM 2307 N N . GLY A 1 308 ? -1.123 -15.979 36.853 1.00 89.94 308 GLY A N 1
ATOM 2308 C CA . GLY A 1 308 ? -1.001 -16.829 38.045 1.00 89.94 308 GLY A CA 1
ATOM 2309 C C . GLY A 1 308 ? 0.368 -16.801 38.727 1.00 89.94 308 GLY A C 1
ATOM 2310 O O . GLY A 1 308 ? 0.551 -17.500 39.714 1.00 89.94 308 GLY A O 1
ATOM 2311 N N . GLU A 1 309 ? 1.312 -15.999 38.228 1.00 93.44 309 GLU A N 1
ATOM 2312 C CA . GLU A 1 309 ? 2.640 -15.837 38.823 1.00 93.44 309 GLU A CA 1
ATOM 2313 C C . GLU A 1 309 ? 2.850 -14.394 39.303 1.00 93.44 309 GLU A C 1
ATOM 2315 O O . GLU A 1 309 ? 2.367 -13.463 38.645 1.00 93.44 309 GLU A O 1
ATOM 2320 N N . PRO A 1 310 ? 3.602 -14.160 40.395 1.00 95.31 310 PRO A N 1
ATOM 2321 C CA . PRO A 1 310 ? 3.937 -12.815 40.853 1.00 95.31 310 PRO A CA 1
ATOM 2322 C C . PRO A 1 310 ? 4.547 -11.952 39.743 1.00 95.31 310 PRO A C 1
ATOM 2324 O O . PRO A 1 310 ? 5.449 -12.371 39.008 1.00 95.31 310 PRO A O 1
ATOM 2327 N N . LEU A 1 311 ? 4.056 -10.721 39.610 1.00 95.50 311 LEU A N 1
ATOM 2328 C CA . LEU A 1 311 ? 4.528 -9.792 38.595 1.00 95.50 311 LEU A CA 1
ATOM 2329 C C . LEU A 1 311 ? 5.936 -9.290 38.957 1.00 95.50 311 LEU A C 1
ATOM 2331 O O . LEU A 1 311 ? 6.119 -8.538 39.907 1.00 95.50 311 LEU A O 1
ATOM 2335 N N . THR A 1 312 ? 6.938 -9.698 38.176 1.00 94.12 312 THR A N 1
ATOM 2336 C CA . THR A 1 312 ? 8.344 -9.287 38.346 1.00 94.12 312 THR A CA 1
ATOM 2337 C C . THR A 1 312 ? 8.742 -8.178 37.374 1.00 94.12 312 THR A C 1
ATOM 2339 O O . THR A 1 312 ? 8.142 -8.047 36.304 1.00 94.12 312 THR A O 1
ATOM 2342 N N . ASP A 1 313 ? 9.828 -7.454 37.666 1.00 92.94 313 ASP A N 1
ATOM 2343 C CA . ASP A 1 313 ? 10.404 -6.439 36.766 1.00 92.94 313 ASP A CA 1
ATOM 2344 C C . ASP A 1 313 ? 10.684 -6.984 35.356 1.00 92.94 313 ASP A C 1
ATOM 2346 O O . ASP A 1 313 ? 10.458 -6.302 34.355 1.00 92.94 313 ASP A O 1
ATOM 2350 N N . ALA A 1 314 ? 11.133 -8.240 35.257 1.00 89.06 314 ALA A N 1
ATOM 2351 C CA . ALA A 1 314 ? 11.369 -8.905 33.978 1.00 89.06 314 ALA A CA 1
ATOM 2352 C C . ALA A 1 314 ? 10.060 -9.117 33.196 1.00 89.06 314 ALA A C 1
ATOM 2354 O O . ALA A 1 314 ? 10.005 -8.880 31.986 1.00 89.06 314 ALA A O 1
ATOM 2355 N N . THR A 1 315 ? 8.985 -9.519 33.882 1.00 91.31 315 THR A N 1
ATOM 2356 C CA . THR A 1 315 ? 7.657 -9.663 33.275 1.00 91.31 315 THR A CA 1
ATOM 2357 C C . THR A 1 315 ? 7.073 -8.308 32.883 1.00 91.31 315 THR A C 1
ATOM 2359 O O . THR A 1 315 ? 6.551 -8.187 31.776 1.00 91.31 315 THR A O 1
ATOM 2362 N N . VAL A 1 316 ? 7.228 -7.275 33.717 1.00 94.06 316 VAL A N 1
ATOM 2363 C CA . VAL A 1 316 ? 6.829 -5.896 33.392 1.00 94.06 316 VAL A CA 1
ATOM 2364 C C . VAL A 1 316 ? 7.558 -5.411 32.144 1.00 94.06 316 VAL A C 1
ATOM 2366 O O . VAL A 1 316 ? 6.919 -4.958 31.197 1.00 94.06 316 VAL A O 1
ATOM 2369 N N . ALA A 1 317 ? 8.883 -5.561 32.083 1.00 90.25 317 ALA A N 1
ATOM 2370 C CA . ALA A 1 317 ? 9.669 -5.176 30.915 1.00 90.25 317 ALA A CA 1
ATOM 2371 C C . ALA A 1 317 ? 9.212 -5.915 29.647 1.00 90.25 317 ALA A C 1
ATOM 2373 O O . ALA A 1 317 ? 9.105 -5.297 28.587 1.00 90.25 317 ALA A O 1
ATOM 2374 N N . ARG A 1 318 ? 8.879 -7.209 29.753 1.00 92.00 318 ARG A N 1
ATOM 2375 C CA . ARG A 1 318 ? 8.329 -8.005 28.645 1.00 92.00 318 ARG A CA 1
ATOM 2376 C C . ARG A 1 318 ? 6.969 -7.486 28.181 1.00 92.00 318 ARG A C 1
ATOM 2378 O O . ARG A 1 318 ? 6.790 -7.297 26.983 1.00 92.00 318 ARG A O 1
ATOM 2385 N N . ILE A 1 319 ? 6.045 -7.211 29.103 1.00 91.75 319 ILE A N 1
ATOM 2386 C CA . ILE A 1 319 ? 4.721 -6.649 28.789 1.00 91.75 319 ILE A CA 1
ATOM 2387 C C . ILE A 1 319 ? 4.872 -5.286 28.104 1.00 91.75 319 ILE A C 1
ATOM 2389 O O . ILE A 1 319 ? 4.281 -5.052 27.053 1.00 91.75 319 ILE A O 1
ATOM 2393 N N . LYS A 1 320 ? 5.716 -4.401 28.648 1.00 90.25 320 LYS A N 1
ATOM 2394 C CA . LYS A 1 320 ? 5.992 -3.082 28.059 1.00 90.25 320 LYS A CA 1
ATOM 2395 C C . LYS A 1 320 ? 6.635 -3.188 26.674 1.00 90.25 320 LYS A C 1
ATOM 2397 O O . LYS A 1 320 ? 6.358 -2.367 25.804 1.00 90.25 320 LYS A O 1
ATOM 2402 N N . SER A 1 321 ? 7.502 -4.170 26.445 1.00 84.06 321 SER A N 1
ATOM 2403 C CA . SER A 1 321 ? 8.058 -4.429 25.112 1.00 84.06 321 SER A CA 1
ATOM 2404 C C . SER A 1 321 ? 6.991 -4.938 24.147 1.00 84.06 321 SER A C 1
ATOM 2406 O O . SER A 1 321 ? 6.840 -4.337 23.094 1.00 84.06 321 SER A O 1
ATOM 2408 N N . HIS A 1 322 ? 6.160 -5.908 24.543 1.00 84.81 322 HIS A N 1
ATOM 2409 C CA . HIS A 1 322 ? 5.026 -6.356 23.729 1.00 84.81 322 HIS A CA 1
ATOM 2410 C C . HIS A 1 322 ? 4.067 -5.213 23.374 1.00 84.81 322 HIS A C 1
ATOM 2412 O O . HIS A 1 322 ? 3.644 -5.118 22.228 1.00 84.81 322 HIS A O 1
ATOM 2418 N N . LEU A 1 323 ? 3.755 -4.316 24.312 1.00 79.25 323 LEU A N 1
ATOM 2419 C CA . LEU A 1 323 ? 2.919 -3.144 24.037 1.00 79.25 323 LEU A CA 1
ATOM 2420 C C . LEU A 1 323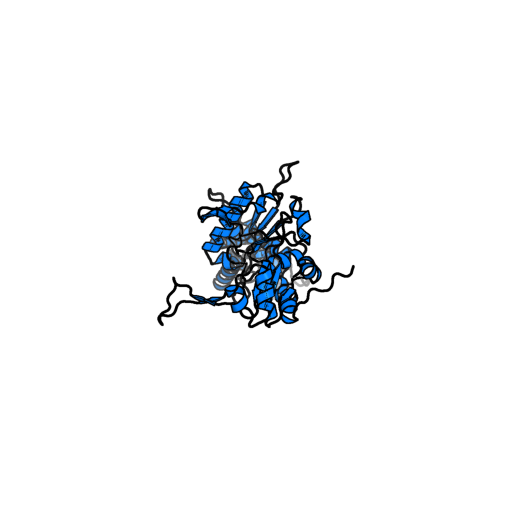 ? 3.544 -2.228 22.973 1.00 79.25 323 LEU A C 1
ATOM 2422 O O . LEU A 1 323 ? 2.851 -1.843 22.034 1.00 79.25 323 LEU A O 1
ATOM 2426 N N . ARG A 1 324 ? 4.851 -1.949 23.062 1.00 79.56 324 ARG A N 1
ATOM 2427 C CA . ARG A 1 324 ? 5.583 -1.164 22.048 1.00 79.56 324 ARG A CA 1
ATOM 2428 C C . ARG A 1 324 ? 5.629 -1.865 20.696 1.00 79.56 324 ARG A C 1
ATOM 2430 O O . ARG A 1 324 ? 5.407 -1.226 19.672 1.00 79.56 324 ARG A O 1
ATOM 2437 N N . ASP A 1 325 ? 5.837 -3.178 20.691 1.00 67.31 325 ASP A N 1
ATOM 2438 C CA . ASP A 1 325 ? 5.818 -3.996 19.474 1.00 67.31 325 ASP A CA 1
ATOM 2439 C C . ASP A 1 325 ? 4.434 -3.975 18.796 1.00 67.31 325 ASP A C 1
ATOM 2441 O O . ASP A 1 325 ? 4.336 -4.108 17.577 1.00 67.31 325 ASP A O 1
ATOM 2445 N N . HIS A 1 326 ? 3.373 -3.723 19.571 1.00 62.12 326 HIS A N 1
ATOM 2446 C CA . HIS A 1 326 ? 1.999 -3.522 19.099 1.00 62.12 326 HIS A CA 1
ATOM 2447 C C . HIS A 1 326 ? 1.612 -2.037 18.947 1.00 62.12 326 HIS A C 1
ATOM 2449 O O . HIS A 1 326 ? 0.444 -1.716 18.733 1.00 62.12 326 HIS A O 1
ATOM 2455 N N . GLY A 1 327 ? 2.583 -1.120 19.008 1.00 51.41 327 GLY A N 1
ATOM 2456 C CA . GLY A 1 327 ? 2.392 0.301 18.713 1.00 51.41 327 GLY A CA 1
ATOM 2457 C C . GLY A 1 327 ? 1.749 1.130 19.827 1.00 51.41 327 GLY A C 1
ATOM 2458 O O . GLY A 1 327 ? 1.192 2.188 19.525 1.00 51.41 327 GLY A O 1
ATOM 2459 N N . ILE A 1 328 ? 1.811 0.661 21.077 1.00 68.69 328 ILE A N 1
ATOM 2460 C CA . ILE A 1 328 ? 1.402 1.384 22.289 1.00 68.69 328 ILE A CA 1
ATOM 2461 C C . ILE A 1 328 ? 2.668 1.821 23.040 1.00 68.69 328 ILE A C 1
ATOM 2463 O O . ILE A 1 328 ? 3.294 1.019 23.738 1.00 68.69 328 ILE A O 1
ATOM 2467 N N . ASP A 1 329 ? 3.040 3.100 22.927 1.00 64.44 329 ASP A N 1
ATOM 2468 C CA . ASP A 1 329 ? 4.278 3.641 23.507 1.00 64.44 329 ASP A CA 1
ATOM 2469 C C . ASP A 1 329 ? 4.056 4.261 24.901 1.00 64.44 329 ASP A C 1
ATOM 2471 O O . ASP A 1 329 ? 4.998 4.412 25.686 1.00 64.44 329 ASP A O 1
ATOM 2475 N N . THR A 1 330 ? 2.801 4.514 25.290 1.00 70.88 330 THR A N 1
ATOM 2476 C CA . THR A 1 330 ? 2.359 4.919 26.640 1.00 70.88 330 THR A CA 1
ATOM 2477 C C . THR A 1 330 ? 2.403 3.784 27.676 1.00 70.88 330 THR A C 1
ATOM 2479 O O . THR A 1 330 ? 1.508 3.619 28.509 1.00 70.88 330 THR A O 1
ATOM 2482 N N . VAL A 1 331 ? 3.488 3.014 27.679 1.00 78.62 331 VAL A N 1
ATOM 2483 C CA . VAL A 1 331 ? 3.677 1.804 28.496 1.00 78.62 331 VAL A CA 1
ATOM 2484 C C . VAL A 1 331 ? 3.595 2.024 30.008 1.00 78.62 331 VAL A C 1
ATOM 2486 O O . VAL A 1 331 ? 3.279 1.096 30.742 1.00 78.62 331 VAL A O 1
ATOM 2489 N N . ASN A 1 332 ? 3.860 3.241 30.488 1.00 78.62 332 ASN A N 1
ATOM 2490 C CA . ASN A 1 332 ? 3.723 3.567 31.910 1.00 78.62 332 ASN A CA 1
ATOM 2491 C C . ASN A 1 332 ? 2.253 3.763 32.317 1.00 78.62 332 ASN A C 1
ATOM 2493 O O . ASN A 1 332 ? 1.897 3.471 33.446 1.00 78.62 332 ASN A O 1
ATOM 2497 N N . ILE A 1 333 ? 1.380 4.187 31.393 1.00 80.56 333 ILE A N 1
ATOM 2498 C CA . ILE A 1 333 ? -0.069 4.281 31.654 1.00 80.56 333 ILE A CA 1
ATOM 2499 C C . ILE A 1 333 ? -0.687 2.881 31.709 1.00 80.56 333 ILE A C 1
ATOM 2501 O O . ILE A 1 333 ? -1.613 2.635 32.478 1.00 80.56 333 ILE A O 1
ATOM 2505 N N . ALA A 1 334 ? -0.162 1.955 30.902 1.00 81.88 334 ALA A N 1
ATOM 2506 C CA . ALA A 1 334 ? -0.575 0.560 30.956 1.00 81.88 334 ALA A CA 1
ATOM 2507 C C . ALA A 1 334 ? -0.323 -0.044 32.348 1.00 81.88 334 ALA A C 1
ATOM 2509 O O . ALA A 1 334 ? -1.140 -0.830 32.818 1.00 81.88 334 ALA A O 1
ATOM 2510 N N . GLU A 1 335 ? 0.750 0.382 33.023 1.00 90.06 335 GLU A N 1
ATOM 2511 C CA . GLU A 1 335 ? 1.091 -0.092 34.362 1.00 90.06 335 GLU A CA 1
ATOM 2512 C C . GLU A 1 335 ? 0.078 0.293 35.429 1.00 90.06 335 GLU A C 1
ATOM 2514 O O . GLU A 1 335 ? -0.420 -0.569 36.161 1.00 90.06 335 GLU A O 1
ATOM 2519 N N . ASP A 1 336 ? -0.324 1.559 35.432 1.00 88.12 336 ASP A N 1
ATOM 2520 C CA . ASP A 1 336 ? -1.427 2.025 36.265 1.00 88.12 336 ASP A CA 1
ATOM 2521 C C . ASP A 1 336 ? -2.719 1.263 35.931 1.00 88.12 336 ASP A C 1
ATOM 2523 O O . ASP A 1 336 ? -3.497 0.909 36.820 1.00 88.12 336 ASP A O 1
ATOM 2527 N N . ALA A 1 337 ? -2.942 0.969 34.644 1.00 88.25 337 ALA A N 1
ATOM 2528 C CA . ALA A 1 337 ? -4.149 0.306 34.182 1.00 88.25 337 ALA A CA 1
ATOM 2529 C C . ALA A 1 337 ? -4.259 -1.148 34.660 1.00 88.25 337 ALA A C 1
ATOM 2531 O O . ALA A 1 337 ? -5.293 -1.509 35.226 1.00 88.25 337 ALA A O 1
ATOM 2532 N N . TRP A 1 338 ? -3.224 -1.979 34.479 1.00 92.88 338 TRP A N 1
ATOM 2533 C CA . TRP A 1 338 ? -3.272 -3.368 34.953 1.00 92.88 338 TRP A CA 1
ATOM 2534 C C . TRP A 1 338 ? -3.274 -3.459 36.476 1.00 92.88 338 TRP A C 1
ATOM 2536 O O . TRP A 1 338 ? -3.911 -4.357 37.019 1.00 92.88 338 TRP A O 1
ATOM 2546 N N . THR A 1 339 ? -2.648 -2.508 37.172 1.00 93.12 339 THR A N 1
ATOM 2547 C CA . THR A 1 339 ? -2.675 -2.446 38.640 1.00 93.12 339 THR A CA 1
ATOM 2548 C C . THR A 1 339 ? -4.081 -2.123 39.146 1.00 93.12 339 THR A C 1
ATOM 2550 O O . THR A 1 339 ? -4.603 -2.815 40.022 1.00 93.12 339 THR A O 1
ATOM 2553 N N . ALA A 1 340 ? -4.743 -1.126 38.548 1.00 89.81 340 ALA A N 1
ATOM 2554 C CA . ALA A 1 340 ? -6.130 -0.786 38.864 1.00 89.81 340 ALA A CA 1
ATOM 2555 C C . ALA A 1 340 ? -7.109 -1.915 38.500 1.00 89.81 340 ALA A C 1
ATOM 2557 O O . ALA A 1 340 ? -8.080 -2.152 39.212 1.00 89.81 340 ALA A O 1
ATOM 2558 N N . TYR A 1 341 ? -6.858 -2.638 37.408 1.00 92.19 341 TYR A N 1
ATOM 2559 C CA . TYR A 1 341 ? -7.654 -3.808 37.047 1.00 92.19 341 TYR A CA 1
ATOM 2560 C C . TYR A 1 341 ? -7.435 -4.976 38.021 1.00 92.19 341 TYR A C 1
ATOM 2562 O O . TYR A 1 341 ? -8.396 -5.621 38.436 1.00 92.19 341 TYR A O 1
ATOM 2570 N N . ALA A 1 342 ? -6.193 -5.240 38.431 1.00 94.31 342 ALA A N 1
ATOM 2571 C CA . ALA A 1 342 ? -5.875 -6.284 39.400 1.00 94.31 342 ALA A CA 1
ATOM 2572 C C . ALA A 1 342 ? -6.536 -6.012 40.760 1.00 94.31 342 ALA A C 1
ATOM 2574 O O . ALA A 1 342 ? -7.073 -6.936 41.371 1.00 94.31 342 ALA A O 1
ATOM 2575 N N . SER A 1 343 ? -6.573 -4.749 41.200 1.00 92.88 343 SE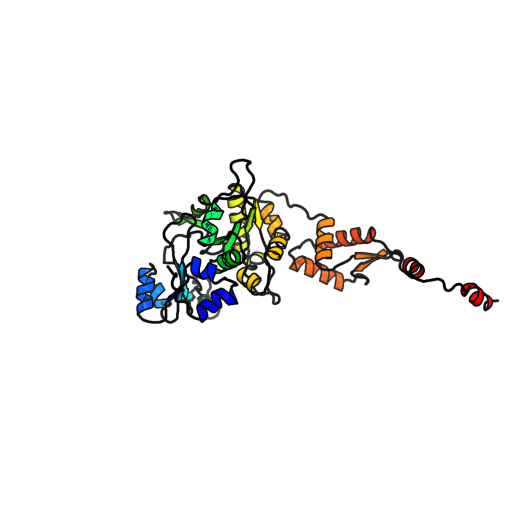R A N 1
ATOM 2576 C CA . SER A 1 343 ? -7.167 -4.363 42.486 1.00 92.88 343 SER A CA 1
ATOM 2577 C C . SER A 1 343 ? -8.685 -4.547 42.559 1.00 92.88 343 SER A C 1
ATOM 2579 O O . SER A 1 343 ? -9.217 -4.691 43.657 1.00 92.88 343 SER A O 1
ATOM 2581 N N . VAL A 1 344 ? -9.389 -4.595 41.422 1.00 92.06 344 VAL A N 1
ATOM 2582 C CA . VAL A 1 344 ? -10.812 -4.982 41.374 1.00 92.06 344 VAL A CA 1
ATOM 2583 C C . VAL A 1 344 ? -11.011 -6.483 41.123 1.00 92.06 344 VAL A C 1
ATOM 2585 O O . VAL A 1 344 ? -12.083 -7.011 41.406 1.00 92.06 344 VAL A O 1
ATOM 2588 N N . ASN A 1 345 ? -9.976 -7.193 40.662 1.00 91.81 345 ASN A N 1
ATOM 2589 C CA . ASN A 1 345 ? -9.970 -8.639 40.402 1.00 91.81 345 ASN A CA 1
ATOM 2590 C C . ASN A 1 345 ? -9.169 -9.407 41.465 1.00 91.81 345 ASN A C 1
ATOM 2592 O O . ASN A 1 345 ? -8.265 -10.192 41.156 1.00 91.81 345 ASN A O 1
ATOM 2596 N N . ARG A 1 346 ? -9.513 -9.177 42.732 1.00 94.00 346 ARG A N 1
ATOM 2597 C CA . ARG A 1 346 ? -8.809 -9.754 43.883 1.00 94.00 346 ARG A CA 1
ATOM 2598 C C . ARG A 1 346 ? -9.141 -11.230 44.087 1.00 94.00 346 ARG A C 1
ATOM 2600 O O . ARG A 1 346 ? -10.199 -11.712 43.666 1.00 94.00 346 ARG A O 1
ATOM 2607 N N . TYR A 1 347 ? -8.236 -11.952 44.731 1.00 91.94 347 TYR A N 1
ATOM 2608 C CA . TYR A 1 347 ? -8.449 -13.337 45.139 1.00 91.94 347 TYR A CA 1
ATOM 2609 C C . TYR A 1 347 ? -7.719 -13.628 46.454 1.00 91.94 347 TYR A C 1
ATOM 2611 O O . TYR A 1 347 ? -6.745 -12.956 46.789 1.00 91.94 347 TYR A O 1
ATOM 2619 N N . HIS A 1 348 ? -8.182 -14.634 47.200 1.00 92.25 348 HIS A N 1
ATOM 2620 C CA . HIS A 1 348 ? -7.568 -14.994 48.476 1.00 92.25 348 HIS A CA 1
ATOM 2621 C C . HIS A 1 348 ? -7.039 -16.427 48.390 1.00 92.25 348 HIS A C 1
ATOM 2623 O O . HIS A 1 348 ? -7.831 -17.360 48.530 1.00 92.25 348 HIS A O 1
ATOM 2629 N N . PRO A 1 349 ? -5.716 -16.640 48.266 1.00 87.62 349 PRO A N 1
ATOM 2630 C CA . PRO A 1 349 ? -5.149 -17.947 47.924 1.00 87.62 349 PRO A CA 1
ATOM 2631 C C . PRO A 1 349 ? -5.524 -19.044 48.926 1.00 87.62 349 PRO A C 1
ATOM 2633 O O . PRO A 1 349 ? -5.970 -20.114 48.528 1.00 87.62 349 PRO A O 1
ATOM 2636 N N . ILE A 1 350 ? -5.441 -18.767 50.235 1.00 87.75 350 ILE A N 1
ATOM 2637 C CA . ILE A 1 350 ? -5.804 -19.752 51.271 1.00 87.75 350 ILE A CA 1
ATOM 2638 C C . ILE A 1 350 ? -7.308 -20.043 51.263 1.00 87.75 350 ILE A C 1
ATOM 2640 O O . ILE A 1 350 ? -7.709 -21.201 51.281 1.00 87.75 350 ILE A O 1
ATOM 2644 N N . ARG A 1 351 ? -8.161 -19.012 51.232 1.00 88.19 351 ARG A N 1
ATOM 2645 C CA . ARG A 1 351 ? -9.618 -19.190 51.231 1.00 88.19 351 ARG A CA 1
ATOM 2646 C C . ARG A 1 351 ? -10.082 -19.949 49.993 1.00 88.19 351 ARG A C 1
ATOM 2648 O O . ARG A 1 351 ? -10.942 -20.815 50.113 1.00 88.19 351 ARG A O 1
ATOM 2655 N N . ASP A 1 352 ? -9.533 -19.624 48.831 1.00 86.38 352 ASP A N 1
ATOM 2656 C CA . ASP A 1 352 ? -9.910 -20.247 47.567 1.00 86.38 352 ASP A CA 1
ATOM 2657 C C . ASP A 1 352 ? -9.410 -21.699 47.513 1.00 86.38 352 ASP A C 1
ATOM 2659 O O . ASP A 1 352 ? -10.175 -22.585 47.137 1.00 86.38 352 ASP A O 1
ATOM 2663 N N . TYR A 1 353 ? -8.198 -21.969 48.016 1.00 86.69 353 TYR A N 1
ATOM 2664 C CA . TYR A 1 353 ? -7.699 -23.330 48.226 1.00 86.69 353 TYR A CA 1
ATOM 2665 C C . TYR A 1 353 ? -8.612 -24.133 49.163 1.00 86.69 353 TYR A C 1
ATOM 2667 O O . TYR A 1 353 ? -9.078 -25.208 48.797 1.00 86.69 353 TYR A O 1
ATOM 2675 N N . LEU A 1 354 ? -8.942 -23.593 50.341 1.00 86.81 354 LEU A N 1
ATOM 2676 C CA . LEU A 1 354 ? -9.812 -24.260 51.315 1.00 86.81 354 LEU A CA 1
ATOM 2677 C C . LEU A 1 354 ? -11.227 -24.505 50.772 1.00 86.81 354 LEU A C 1
ATOM 2679 O O . LEU A 1 354 ? -11.820 -25.531 51.083 1.00 86.81 354 LEU A O 1
ATOM 2683 N N . ARG A 1 355 ? -11.768 -23.597 49.950 1.00 86.12 355 ARG A N 1
ATOM 2684 C CA . ARG A 1 355 ? -13.076 -23.767 49.290 1.00 86.12 355 ARG A CA 1
ATOM 2685 C C . ARG A 1 355 ? -13.079 -24.859 48.224 1.00 86.12 355 ARG A C 1
ATOM 2687 O O . ARG A 1 355 ? -14.145 -25.385 47.922 1.00 86.12 355 ARG A O 1
ATOM 2694 N N . TYR A 1 356 ? -11.923 -25.162 47.640 1.00 85.12 356 TYR A N 1
ATOM 2695 C CA . TYR A 1 356 ? -11.779 -26.233 46.659 1.00 85.12 356 TYR A CA 1
ATOM 2696 C C . TYR A 1 356 ? -11.613 -27.615 47.313 1.00 85.12 356 TYR A C 1
ATOM 2698 O O . TYR A 1 356 ? -11.863 -28.637 46.675 1.00 85.12 356 TYR A O 1
ATOM 2706 N N . LEU A 1 357 ? -11.218 -27.670 48.588 1.00 86.69 357 LEU A N 1
ATOM 2707 C CA . LEU A 1 357 ? -11.101 -28.927 49.318 1.00 86.69 357 LEU A CA 1
ATOM 2708 C C . LEU A 1 357 ? -12.480 -29.483 49.692 1.00 86.69 357 LEU A C 1
ATOM 2710 O O . LEU A 1 357 ? -13.335 -28.783 50.233 1.00 86.69 357 LEU A O 1
ATOM 2714 N N . ALA A 1 358 ? -12.669 -30.780 49.457 1.00 85.19 358 ALA A N 1
ATOM 2715 C CA . ALA A 1 358 ? -13.790 -31.523 50.013 1.00 85.19 358 ALA A CA 1
ATOM 2716 C C . ALA A 1 358 ? -13.441 -31.964 51.440 1.00 85.19 358 ALA A C 1
ATOM 2718 O O . ALA A 1 358 ? -12.386 -32.557 51.667 1.00 85.19 358 ALA A O 1
ATOM 2719 N N . TRP A 1 359 ? -14.327 -31.684 52.397 1.00 84.56 359 TRP A N 1
ATOM 2720 C CA . TRP A 1 359 ? -14.197 -32.241 53.740 1.00 84.56 359 TRP A CA 1
ATOM 2721 C C . TRP A 1 359 ? -14.442 -33.752 53.693 1.00 84.56 359 TRP A C 1
ATOM 2723 O O . TRP A 1 359 ? -15.422 -34.208 53.107 1.00 84.56 359 TRP A O 1
ATOM 2733 N N . ASP A 1 360 ? -13.559 -34.521 54.319 1.00 87.88 360 ASP A N 1
ATOM 2734 C CA . ASP A 1 360 ? -13.600 -35.985 54.343 1.00 87.88 360 ASP A CA 1
ATOM 2735 C C . ASP A 1 360 ? -14.458 -36.560 55.483 1.00 87.88 360 ASP A C 1
ATOM 2737 O O . ASP A 1 360 ? -14.534 -37.774 55.652 1.00 87.88 360 ASP A O 1
ATOM 2741 N N . GLY A 1 361 ? -15.134 -35.695 56.246 1.00 88.38 361 GLY A N 1
ATOM 2742 C CA . GLY A 1 361 ? -16.037 -36.088 57.327 1.00 88.38 361 GLY A CA 1
ATOM 2743 C C . GLY A 1 361 ? -15.348 -36.338 58.672 1.00 88.38 361 GLY A C 1
ATOM 2744 O O . GLY A 1 361 ? -16.033 -36.568 59.667 1.00 88.38 361 GLY A O 1
ATOM 2745 N N . GLU A 1 362 ? -14.017 -36.264 58.739 1.00 88.44 362 GLU A N 1
ATOM 2746 C CA . GLU A 1 362 ? -13.244 -36.552 59.949 1.00 88.44 362 GLU A CA 1
ATOM 2747 C C . GLU A 1 362 ? -12.783 -35.255 60.645 1.00 88.44 362 GLU A C 1
ATOM 2749 O O . GLU A 1 362 ? -12.496 -34.232 60.014 1.00 88.44 362 GLU A O 1
ATOM 2754 N N . ASN A 1 363 ? -12.697 -35.279 61.982 1.00 87.25 363 ASN A N 1
ATOM 2755 C CA . ASN A 1 363 ? -12.192 -34.156 62.783 1.00 87.25 363 ASN A CA 1
ATOM 2756 C C . ASN A 1 363 ? -10.677 -34.281 63.022 1.00 87.25 363 ASN A C 1
ATOM 2758 O O . ASN A 1 363 ? -10.214 -34.551 64.134 1.00 87.25 363 ASN A O 1
ATOM 2762 N N . HIS A 1 364 ? -9.895 -34.077 61.962 1.00 87.38 364 HIS A N 1
ATOM 2763 C CA . HIS A 1 364 ? -8.429 -34.158 62.024 1.00 87.38 364 HIS A CA 1
ATOM 2764 C C . HIS A 1 364 ? -7.797 -33.117 62.944 1.00 87.38 364 HIS A C 1
ATOM 2766 O O . HIS A 1 364 ? -6.820 -33.413 63.626 1.00 87.38 364 HIS A O 1
ATOM 2772 N N . LEU A 1 365 ? -8.373 -31.913 63.004 1.00 85.06 365 LEU A N 1
ATOM 2773 C CA . LEU A 1 365 ? -7.904 -30.832 63.875 1.00 85.06 365 LEU A CA 1
ATOM 2774 C C . LEU A 1 365 ? -8.045 -31.209 65.355 1.00 85.06 365 LEU A C 1
ATOM 2776 O O . LEU A 1 365 ? -7.113 -31.004 66.125 1.00 85.06 365 LEU A O 1
ATOM 2780 N N . GLY A 1 366 ? -9.162 -31.835 65.737 1.00 88.88 366 GLY A N 1
ATOM 2781 C CA . GLY A 1 366 ? -9.356 -32.376 67.082 1.00 88.88 366 GLY A CA 1
ATOM 2782 C C . GLY A 1 366 ? -8.362 -33.491 67.418 1.00 88.88 366 GLY A C 1
ATOM 2783 O O . GLY A 1 366 ? -7.773 -33.476 68.497 1.00 88.88 366 GLY A O 1
ATOM 2784 N N . ARG A 1 367 ? -8.110 -34.417 66.478 1.00 88.62 367 ARG A N 1
ATOM 2785 C CA . ARG A 1 367 ? -7.102 -35.482 66.647 1.00 88.62 367 ARG A CA 1
ATOM 2786 C C . ARG A 1 367 ? -5.690 -34.908 66.825 1.00 88.62 367 ARG A C 1
ATOM 2788 O O . ARG A 1 367 ? -4.943 -35.428 67.642 1.00 88.62 367 ARG A O 1
ATOM 2795 N N . LEU A 1 368 ? -5.334 -33.850 66.091 1.00 87.94 368 LEU A N 1
ATOM 2796 C CA . LEU A 1 368 ? -4.038 -33.172 66.204 1.00 87.94 368 LEU A CA 1
ATOM 2797 C C . LEU A 1 368 ? -3.880 -32.442 67.547 1.00 87.94 368 LEU A C 1
ATOM 2799 O O . LEU A 1 368 ? -2.838 -32.561 68.185 1.00 87.94 368 LEU A O 1
ATOM 2803 N N . LEU A 1 369 ? -4.902 -31.696 67.978 1.00 91.94 369 LEU A N 1
ATOM 2804 C CA . LEU A 1 369 ? -4.858 -30.918 69.221 1.00 91.94 369 LEU A CA 1
ATOM 2805 C C . LEU A 1 369 ? -4.705 -31.802 70.467 1.00 91.94 369 LEU A C 1
ATOM 2807 O O . LEU A 1 369 ? -4.038 -31.390 71.408 1.00 91.94 369 LEU A O 1
ATOM 2811 N N . GLY A 1 370 ? -5.222 -33.034 70.440 1.00 89.75 370 GLY A N 1
ATOM 2812 C CA . GLY A 1 370 ? -5.044 -34.006 71.524 1.00 89.75 370 GLY A CA 1
ATOM 2813 C C . GLY A 1 370 ? -3.602 -34.495 71.745 1.00 89.75 370 GLY A C 1
ATOM 2814 O O . GLY A 1 370 ? -3.352 -35.169 72.734 1.00 89.75 370 GLY A O 1
ATOM 2815 N N . PHE A 1 371 ? -2.650 -34.175 70.858 1.00 87.94 371 PHE A N 1
ATOM 2816 C CA . PHE A 1 371 ? -1.219 -34.460 71.067 1.00 87.94 371 PHE A CA 1
ATOM 2817 C C . PHE A 1 371 ? -0.465 -33.334 71.790 1.00 87.94 371 PHE A C 1
ATOM 2819 O O . PHE A 1 371 ? 0.718 -33.497 72.088 1.00 87.94 371 PHE A O 1
ATOM 2826 N N . PHE A 1 372 ? -1.114 -32.191 72.022 1.00 86.38 372 PHE A N 1
ATOM 2827 C CA . PHE A 1 372 ? -0.525 -31.031 72.696 1.00 86.38 372 PHE A CA 1
ATOM 2828 C C . PHE A 1 372 ? -0.991 -30.883 74.159 1.00 86.38 372 PHE A C 1
ATOM 2830 O O . PHE A 1 372 ? -0.700 -29.854 74.770 1.00 86.38 372 PHE A O 1
ATOM 2837 N N . GLU A 1 373 ? -1.690 -31.889 74.706 1.00 58.09 373 GLU A N 1
ATOM 2838 C CA . GLU A 1 373 ? -2.026 -32.018 76.138 1.00 58.09 373 GLU A CA 1
ATOM 2839 C C . GLU A 1 373 ? -0.963 -32.782 76.937 1.00 58.09 373 GLU A C 1
ATOM 2841 O O . GLU A 1 373 ? -0.435 -33.798 76.424 1.00 58.09 373 GLU A O 1
#

Radius of gyration: 28.2 Å; chains: 1; bounding box: 64×62×106 Å